Protein AF-A0A0K9NGR3-F1 (afdb_monomer_lite)

Foldseek 3Di:
DDPDQDLADPPDCVPPHSVVSVVVVVVVLQQDAAAPVNLVVLLVLCLPDLQHLLLSLLLLCLLQPQQPDLSQQLQPDFLVQADLQFQWGQTPVRDIGGDHNVSSVSLNVLQVDQWGGDVHIFGFCDGPDNGRSHTDGPPDDDDPVVVSVVSVVSQVVSCVSVVNPSGDSVSSNLNSLLNQLVVVCVVVVHDPVPQPCDPDPVNVVSLVVSVCSVVVRVDPDHVVSSVSNVVSVVVVD

Sequence (237 aa):
MIKGYAAFNWISLKVVPNKELKEIFLAAKEEFYISKERYRQYVDRLMDSGYGVYIASAFASIYEGISGKGFYNMVYLRRNEIDEKGGMLHLPDGTDRIISQELADMLIATSEVGTVRREKTVRYVSSLYPDSVWKIRKNETVTYSKLQRKFVYLIEEMKKILGEKRISKTSIERSGYFNRIYYEVLADGMDIRKLDMGTDKEGVKENLSYGSYFESSGWNMDMRKFIRSYQSYLDQI

Structure (mmCIF, N/CA/C/O backbone):
data_AF-A0A0K9NGR3-F1
#
_entry.id   AF-A0A0K9NGR3-F1
#
loop_
_atom_site.group_PDB
_atom_site.id
_atom_site.type_symbol
_atom_site.label_atom_id
_atom_site.label_alt_id
_atom_site.label_comp_id
_atom_site.label_asym_id
_atom_site.label_entity_id
_atom_site.label_seq_id
_atom_site.pdbx_PDB_ins_code
_atom_site.Cartn_x
_atom_site.Cartn_y
_atom_site.Cartn_z
_atom_site.occupancy
_atom_site.B_iso_or_equiv
_atom_site.auth_seq_id
_atom_site.auth_comp_id
_atom_site.auth_asym_id
_atom_site.auth_atom_id
_atom_site.pdbx_PDB_model_num
ATOM 1 N N . MET A 1 1 ? 7.207 27.949 12.497 1.00 30.48 1 MET A N 1
ATOM 2 C CA . MET A 1 1 ? 6.716 26.941 11.529 1.00 30.48 1 MET A CA 1
ATOM 3 C C . MET A 1 1 ? 5.193 26.953 11.592 1.00 30.48 1 MET A C 1
ATOM 5 O O . MET A 1 1 ? 4.646 26.512 12.594 1.00 30.48 1 MET A O 1
ATOM 9 N N . ILE A 1 2 ? 4.515 27.562 10.616 1.00 24.73 2 ILE A N 1
ATOM 10 C CA . ILE A 1 2 ? 3.048 27.690 10.631 1.00 24.73 2 ILE A CA 1
ATOM 11 C C . ILE A 1 2 ? 2.449 26.304 10.353 1.00 24.73 2 ILE A C 1
ATOM 13 O O . ILE A 1 2 ? 2.572 25.777 9.251 1.00 24.73 2 ILE A O 1
ATOM 17 N N . LYS A 1 3 ? 1.866 25.688 11.388 1.00 33.91 3 LYS A N 1
ATOM 18 C CA . LYS A 1 3 ? 1.105 24.436 11.314 1.00 33.91 3 LYS A CA 1
ATOM 19 C C . LYS A 1 3 ? -0.371 24.785 11.133 1.00 33.91 3 LYS A C 1
ATOM 21 O O . LYS A 1 3 ? -1.024 25.168 12.096 1.00 33.91 3 LYS A O 1
ATOM 26 N N . GLY A 1 4 ? -0.883 24.643 9.916 1.00 39.00 4 GLY A N 1
ATOM 27 C CA . GLY A 1 4 ? -2.313 24.745 9.624 1.00 39.00 4 GLY A CA 1
ATOM 28 C C . GLY A 1 4 ? -2.574 25.373 8.262 1.00 39.00 4 GLY A C 1
ATOM 29 O O . GLY A 1 4 ? -2.081 26.460 7.976 1.00 39.00 4 GLY A O 1
ATOM 30 N N . TYR A 1 5 ? -3.355 24.695 7.422 1.00 46.50 5 TYR A N 1
ATOM 31 C CA . TYR A 1 5 ? -3.952 25.325 6.248 1.00 46.50 5 TYR A CA 1
ATOM 32 C C . TYR A 1 5 ? -4.995 26.327 6.753 1.00 46.50 5 TYR A C 1
ATOM 34 O O . TYR A 1 5 ? -5.949 25.938 7.424 1.00 46.50 5 TYR A O 1
ATOM 42 N N . ALA A 1 6 ? -4.795 27.619 6.500 1.00 51.41 6 ALA A N 1
ATOM 43 C CA . ALA A 1 6 ? -5.808 28.622 6.798 1.00 51.41 6 ALA A CA 1
ATOM 44 C C . ALA A 1 6 ? -6.982 28.442 5.824 1.00 51.41 6 ALA A C 1
ATOM 46 O O . ALA A 1 6 ? -6.771 28.333 4.619 1.00 51.41 6 ALA A O 1
ATOM 47 N N . ALA A 1 7 ? -8.218 28.456 6.331 1.00 50.47 7 ALA A N 1
ATOM 48 C CA . ALA A 1 7 ? -9.436 28.353 5.514 1.00 50.47 7 ALA A CA 1
ATOM 49 C C . ALA A 1 7 ? -9.646 29.546 4.552 1.00 50.47 7 ALA A C 1
ATOM 51 O O . ALA A 1 7 ? -10.614 29.573 3.797 1.00 50.47 7 ALA A O 1
ATOM 52 N N . PHE A 1 8 ? -8.756 30.540 4.603 1.00 52.88 8 PHE A N 1
ATOM 53 C CA . PHE A 1 8 ? -8.803 31.772 3.830 1.00 52.88 8 PHE A CA 1
ATOM 54 C C . PHE A 1 8 ? -7.385 32.188 3.430 1.00 52.88 8 PHE A C 1
ATOM 56 O O . PHE A 1 8 ? -6.456 32.129 4.240 1.00 52.88 8 PHE A O 1
ATOM 63 N N . ASN A 1 9 ? -7.224 32.634 2.184 1.00 50.88 9 ASN A N 1
ATOM 64 C CA . ASN A 1 9 ? -5.993 33.239 1.699 1.00 50.88 9 ASN A CA 1
ATOM 65 C C . ASN A 1 9 ? -5.964 34.719 2.082 1.00 50.88 9 ASN A C 1
ATOM 67 O O . ASN A 1 9 ? -6.604 35.549 1.438 1.00 50.88 9 ASN A O 1
ATOM 71 N N . TRP A 1 10 ? -5.208 35.049 3.124 1.00 54.41 10 TRP A N 1
ATOM 72 C CA . TRP A 1 10 ? -5.014 36.434 3.566 1.00 54.41 10 TRP A CA 1
ATOM 73 C C . TRP A 1 10 ? -3.879 37.153 2.817 1.00 54.41 10 TRP A C 1
ATOM 75 O O . TRP A 1 10 ? -3.691 38.348 3.012 1.00 54.41 10 TRP A O 1
ATOM 85 N N . ILE A 1 11 ? -3.112 36.439 1.981 1.00 50.44 11 ILE A N 1
ATOM 86 C CA . ILE A 1 11 ? -1.864 36.937 1.377 1.00 50.44 11 ILE A CA 1
ATOM 87 C C . ILE A 1 11 ? -2.084 37.392 -0.073 1.00 50.44 11 ILE A C 1
ATOM 89 O O . ILE A 1 11 ? -1.545 38.422 -0.468 1.00 50.44 11 ILE A O 1
ATOM 93 N N . SER A 1 12 ? -2.879 36.673 -0.880 1.00 46.03 12 SER A N 1
ATOM 94 C CA . SER A 1 12 ? -3.280 37.134 -2.222 1.00 46.03 12 SER A CA 1
ATOM 95 C C . SER A 1 12 ? -4.402 36.287 -2.837 1.00 46.03 12 SER A C 1
ATOM 97 O O . SER A 1 12 ? -4.178 35.153 -3.264 1.00 46.03 12 SER A O 1
ATOM 99 N N . LEU A 1 13 ? -5.596 36.874 -2.983 1.00 45.78 13 LEU A N 1
ATOM 100 C CA . LEU A 1 13 ? -6.770 36.278 -3.648 1.00 45.78 13 LEU A CA 1
ATOM 101 C C . LEU A 1 13 ? -6.532 35.855 -5.112 1.00 45.78 13 LEU A C 1
ATOM 103 O O . LEU A 1 13 ? -7.331 35.102 -5.661 1.00 45.78 13 LEU A O 1
ATOM 107 N N . LYS A 1 14 ? -5.456 36.338 -5.752 1.00 51.50 14 LYS A N 1
ATOM 108 C CA . LYS A 1 14 ? -5.117 36.032 -7.152 1.00 51.50 14 LYS A CA 1
ATOM 109 C C . LYS A 1 14 ? -4.395 34.691 -7.339 1.00 51.50 14 LYS A C 1
ATOM 111 O O . LYS A 1 14 ? -4.265 34.252 -8.474 1.00 51.50 14 LYS A O 1
ATOM 116 N N . VAL A 1 15 ? -3.897 34.068 -6.264 1.00 56.56 15 VAL A N 1
ATOM 117 C CA . VAL A 1 15 ? -3.100 32.826 -6.344 1.00 56.56 15 VAL A CA 1
ATOM 118 C C . VAL A 1 15 ? -3.983 31.583 -6.235 1.00 56.56 15 VAL A C 1
ATOM 120 O O . VAL A 1 15 ? -3.837 30.665 -7.031 1.00 56.56 15 VAL A O 1
ATOM 123 N N . VAL A 1 16 ? -4.918 31.570 -5.280 1.00 57.47 16 VAL A N 1
ATOM 124 C CA . VAL A 1 16 ? -5.993 30.569 -5.173 1.00 57.47 16 VAL A CA 1
ATOM 125 C C . VAL A 1 16 ? -7.232 31.275 -4.608 1.00 57.47 16 VAL A C 1
ATOM 127 O O . VAL A 1 16 ? -7.116 31.898 -3.543 1.00 57.47 16 VAL A O 1
ATOM 130 N N . PRO A 1 17 ? -8.401 31.210 -5.274 1.00 70.44 17 PRO A N 1
ATOM 131 C CA . PRO A 1 17 ? -9.635 31.804 -4.772 1.00 70.44 17 PRO A CA 1
ATOM 132 C C . PRO A 1 17 ? -10.039 31.240 -3.404 1.00 70.44 17 PRO A C 1
ATOM 134 O O . PRO A 1 17 ? -9.970 30.036 -3.163 1.00 70.44 17 PRO A O 1
ATOM 137 N N . ASN A 1 18 ? -10.560 32.093 -2.516 1.00 60.97 18 ASN A N 1
ATOM 138 C CA . ASN A 1 18 ? -11.018 31.670 -1.183 1.00 60.97 18 ASN A CA 1
ATOM 139 C C . ASN A 1 18 ? -12.107 30.589 -1.223 1.00 60.97 18 ASN A C 1
ATOM 141 O O . ASN A 1 18 ? -12.192 29.785 -0.302 1.00 60.97 18 ASN A O 1
ATOM 145 N N . LYS A 1 19 ? -12.927 30.554 -2.282 1.00 66.56 19 LYS A N 1
ATOM 146 C CA . LYS A 1 19 ? -13.922 29.495 -2.482 1.00 66.56 19 LYS A CA 1
ATOM 147 C C . LYS A 1 19 ? -13.248 28.130 -2.649 1.00 66.56 19 LYS A C 1
ATOM 149 O O . LYS A 1 19 ? -13.586 27.201 -1.929 1.00 66.56 19 LYS A O 1
ATOM 154 N N . GLU A 1 20 ? -12.249 28.054 -3.523 1.00 65.00 20 GLU A N 1
ATOM 155 C CA . GLU A 1 20 ? -11.484 26.834 -3.788 1.00 65.00 20 GLU A CA 1
ATOM 156 C C . GLU A 1 20 ? -10.679 26.403 -2.552 1.00 65.00 20 GLU A C 1
ATOM 158 O O . GLU A 1 20 ? -10.686 25.237 -2.182 1.00 65.00 20 GLU A O 1
ATOM 163 N N . LEU A 1 21 ? -10.075 27.345 -1.819 1.00 60.81 21 LEU A N 1
ATOM 164 C CA . LEU A 1 21 ? -9.402 27.049 -0.548 1.00 60.81 21 LEU A CA 1
ATOM 165 C C . LEU A 1 21 ? -10.347 26.565 0.549 1.00 60.81 21 LEU A C 1
ATOM 167 O O . LEU A 1 21 ? -9.973 25.685 1.319 1.00 60.81 21 LEU A O 1
ATOM 171 N N . LYS A 1 22 ? -11.557 27.121 0.634 1.00 64.12 22 LYS A N 1
ATOM 172 C CA . LYS A 1 22 ? -12.572 26.674 1.590 1.00 64.12 22 LYS A CA 1
ATOM 173 C C . LYS A 1 22 ? -13.078 25.279 1.235 1.00 64.12 22 LYS A C 1
ATOM 175 O O . LYS A 1 22 ? -13.229 24.465 2.138 1.00 64.12 22 LYS A O 1
ATOM 180 N N . GLU A 1 23 ? -13.285 24.986 -0.047 1.00 62.88 23 GLU A N 1
ATOM 181 C CA . GLU A 1 23 ? -13.610 23.638 -0.530 1.00 62.88 23 GLU A CA 1
ATOM 182 C C . GLU A 1 23 ? -12.475 22.654 -0.225 1.00 62.88 23 GLU A C 1
ATOM 184 O O . GLU A 1 23 ? -12.736 21.610 0.358 1.00 62.88 23 GLU A O 1
ATOM 189 N N . ILE A 1 24 ? -11.214 23.011 -0.493 1.00 57.88 24 ILE A N 1
ATOM 190 C CA . ILE A 1 24 ? -10.038 22.203 -0.125 1.00 57.88 24 ILE A CA 1
ATOM 191 C C . ILE A 1 24 ? -9.958 22.005 1.393 1.00 57.88 24 ILE A C 1
ATOM 193 O O . ILE A 1 24 ? -9.664 20.909 1.852 1.00 57.88 24 ILE A O 1
ATOM 197 N N . PHE A 1 25 ? -10.222 23.045 2.186 1.00 56.75 25 PHE A N 1
ATOM 198 C CA . PHE A 1 25 ? -10.170 22.987 3.646 1.00 56.75 25 PHE A CA 1
ATOM 199 C C . PHE A 1 25 ? -11.289 22.121 4.237 1.00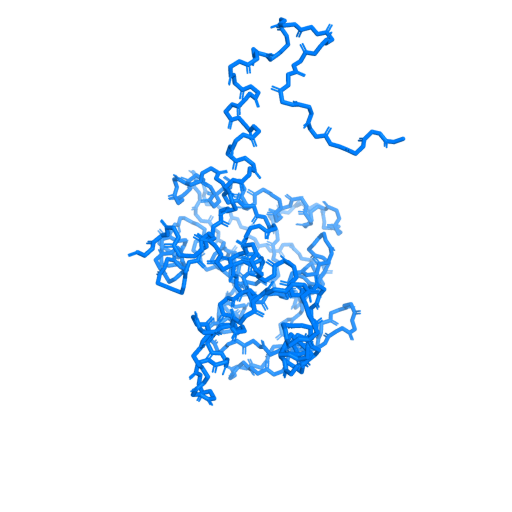 56.75 25 PHE A C 1
ATOM 201 O O . PHE A 1 25 ? -11.037 21.354 5.163 1.00 56.75 25 PHE A O 1
ATOM 208 N N . LEU A 1 26 ? -12.513 22.225 3.714 1.00 60.88 26 LEU A N 1
ATOM 209 C CA . LEU A 1 26 ? -13.646 21.391 4.122 1.00 60.88 26 LEU A CA 1
ATOM 210 C C . LEU A 1 26 ? -13.463 19.943 3.652 1.00 60.88 26 LEU A C 1
ATOM 212 O O . LEU A 1 26 ? -13.606 19.030 4.456 1.00 60.88 26 LEU A O 1
ATOM 216 N N . ALA A 1 27 ? -13.021 19.729 2.413 1.00 55.81 27 ALA A N 1
ATOM 217 C CA . ALA A 1 27 ? -12.669 18.404 1.906 1.00 55.81 27 ALA A CA 1
ATOM 218 C C . ALA A 1 27 ? -11.473 17.788 2.651 1.00 55.81 27 ALA A C 1
ATOM 220 O O . ALA A 1 27 ? -11.376 16.574 2.753 1.00 55.81 27 ALA A O 1
ATOM 221 N N . ALA A 1 28 ? -10.561 18.600 3.196 1.00 52.66 28 ALA A N 1
ATOM 222 C CA . ALA A 1 28 ? -9.486 18.130 4.069 1.00 52.66 28 ALA A CA 1
ATOM 223 C C . ALA A 1 28 ? -9.964 17.802 5.495 1.00 52.66 28 ALA A C 1
ATOM 225 O O . ALA A 1 28 ? -9.224 17.156 6.240 1.00 52.66 28 ALA A O 1
ATOM 226 N N . LYS A 1 29 ? -11.161 18.262 5.894 1.00 54.66 29 LYS A N 1
ATOM 227 C CA . LYS A 1 29 ? -11.813 17.864 7.150 1.00 54.66 29 LYS A CA 1
ATOM 228 C C . LYS A 1 29 ? -12.586 16.554 7.015 1.00 54.66 29 LYS A C 1
ATOM 230 O O . LYS A 1 29 ? -12.640 15.820 7.995 1.00 54.66 29 LYS A O 1
ATOM 235 N N . GLU A 1 30 ? -13.144 16.262 5.844 1.00 56.44 30 GLU A N 1
ATOM 236 C CA . GLU A 1 30 ? -13.720 14.951 5.535 1.00 56.44 30 GLU A CA 1
ATOM 237 C C . GLU A 1 30 ? -12.582 13.947 5.287 1.00 56.44 30 GLU A C 1
ATOM 239 O O . GLU A 1 30 ? -11.915 13.974 4.250 1.00 56.44 30 GLU A O 1
ATOM 244 N N . GLU A 1 31 ? -12.299 13.075 6.260 1.00 64.31 31 GLU A N 1
ATOM 245 C CA . GLU A 1 31 ? -11.294 12.030 6.068 1.00 64.31 31 GLU A CA 1
ATOM 246 C C . GLU A 1 31 ? -11.766 11.057 4.976 1.00 64.31 31 GLU A C 1
ATOM 248 O O . GLU A 1 31 ? -12.803 10.405 5.070 1.00 64.31 31 GLU A O 1
ATOM 253 N N . PHE A 1 32 ? -10.990 10.958 3.895 1.00 77.25 32 PHE A N 1
ATOM 254 C CA . PHE A 1 32 ? -11.262 9.988 2.845 1.00 77.25 32 PHE A CA 1
ATOM 255 C C . PHE A 1 32 ? -10.950 8.575 3.343 1.00 77.25 32 PHE A C 1
ATOM 257 O O . PHE A 1 32 ? -9.790 8.248 3.609 1.00 77.25 32 PHE A O 1
ATOM 264 N N . TYR A 1 33 ? -11.992 7.752 3.422 1.00 84.56 33 TYR A N 1
ATOM 265 C CA . TYR A 1 33 ? -11.933 6.379 3.906 1.00 84.56 33 TYR A CA 1
ATOM 266 C C . TYR A 1 33 ? -12.246 5.355 2.800 1.00 84.56 33 TYR A C 1
ATOM 268 O O . TYR A 1 33 ? -13.089 5.596 1.932 1.00 84.56 33 TYR A O 1
ATOM 276 N N . ILE A 1 34 ? -11.550 4.214 2.834 1.00 90.06 34 ILE A N 1
ATOM 277 C CA . ILE A 1 34 ? -11.699 3.071 1.925 1.00 90.06 34 ILE A CA 1
ATOM 278 C C . ILE A 1 34 ? -12.141 1.854 2.753 1.00 90.06 34 ILE A C 1
ATOM 280 O O . ILE A 1 34 ? -11.342 1.316 3.516 1.00 90.06 34 ILE A O 1
ATOM 284 N N . SER A 1 35 ? -13.392 1.408 2.609 1.00 88.00 35 SER A N 1
ATOM 285 C CA . SER A 1 35 ? -13.885 0.180 3.260 1.00 88.00 35 SER A CA 1
ATOM 286 C C . SER A 1 35 ? -13.236 -1.086 2.683 1.00 88.00 35 SER A C 1
ATOM 288 O O . SER A 1 35 ? -12.622 -1.029 1.617 1.00 88.00 35 SER A O 1
ATOM 290 N N . LYS A 1 36 ? -13.410 -2.250 3.327 1.00 90.06 36 LYS A N 1
ATOM 291 C CA . LYS A 1 36 ? -12.960 -3.545 2.774 1.00 90.06 36 LYS A CA 1
ATOM 292 C C . LYS A 1 36 ? -13.563 -3.848 1.397 1.00 90.06 36 LYS A C 1
ATOM 294 O O . LYS A 1 36 ? -12.871 -4.357 0.520 1.00 90.06 36 LYS A O 1
ATOM 299 N N . GLU A 1 37 ? -14.830 -3.515 1.184 1.00 91.00 37 GLU A N 1
ATOM 300 C CA . GLU A 1 37 ? -15.536 -3.727 -0.083 1.00 91.00 37 GLU A CA 1
ATOM 301 C C . GLU A 1 37 ? -14.964 -2.808 -1.161 1.00 91.00 37 GLU A C 1
ATOM 303 O O . GLU A 1 37 ? -14.646 -3.251 -2.264 1.00 91.00 37 GLU A O 1
ATOM 308 N N . ARG A 1 38 ? -14.764 -1.529 -0.819 1.00 93.94 38 ARG A N 1
ATOM 309 C CA . ARG A 1 38 ? -14.167 -0.546 -1.726 1.00 93.94 38 ARG A CA 1
ATOM 310 C C . ARG A 1 38 ? -12.704 -0.867 -2.026 1.00 93.94 38 ARG A C 1
ATOM 312 O O . ARG A 1 38 ? -12.263 -0.666 -3.152 1.00 93.94 38 ARG A O 1
ATOM 319 N N . TYR A 1 39 ? -11.969 -1.391 -1.048 1.00 95.75 39 TYR A N 1
ATOM 320 C CA . TYR A 1 39 ? -10.614 -1.907 -1.221 1.00 95.75 39 TYR A CA 1
ATOM 321 C C . TYR A 1 39 ? -10.588 -3.009 -2.283 1.00 95.75 39 TYR A C 1
ATOM 323 O O . TYR A 1 39 ? -9.835 -2.876 -3.243 1.00 95.75 39 TYR A O 1
ATOM 331 N N . ARG A 1 40 ? -11.462 -4.021 -2.178 1.00 96.31 40 ARG A N 1
ATOM 332 C CA . ARG A 1 40 ? -11.566 -5.102 -3.177 1.00 96.31 40 ARG A CA 1
ATOM 333 C C . ARG A 1 40 ? -11.875 -4.560 -4.571 1.00 96.31 40 ARG A C 1
ATOM 335 O O . ARG A 1 40 ? -11.122 -4.807 -5.503 1.00 96.31 40 ARG A O 1
ATOM 342 N N . GLN A 1 41 ? -12.889 -3.701 -4.686 1.00 96.81 41 GLN A N 1
ATOM 343 C CA . GLN A 1 41 ? -13.232 -3.049 -5.958 1.00 96.81 41 GLN A CA 1
ATOM 344 C C . GLN A 1 41 ? -12.058 -2.258 -6.554 1.00 96.81 41 GLN A C 1
ATOM 346 O O . GLN A 1 41 ? -11.903 -2.174 -7.773 1.00 96.81 41 GLN A O 1
ATOM 351 N N . TYR A 1 42 ? -11.247 -1.620 -5.710 1.00 97.88 42 TYR A N 1
ATOM 352 C CA . TYR A 1 42 ? -10.081 -0.865 -6.155 1.00 97.88 42 TYR A CA 1
ATOM 353 C C . TYR A 1 42 ? -8.947 -1.780 -6.600 1.00 97.88 42 TYR A C 1
ATOM 355 O O . TYR A 1 42 ? -8.339 -1.492 -7.629 1.00 97.88 42 TYR A O 1
ATOM 363 N N . VAL A 1 43 ? -8.685 -2.868 -5.876 1.00 98.06 43 VAL A N 1
ATOM 364 C CA . VAL A 1 43 ? -7.717 -3.893 -6.283 1.00 98.06 43 VA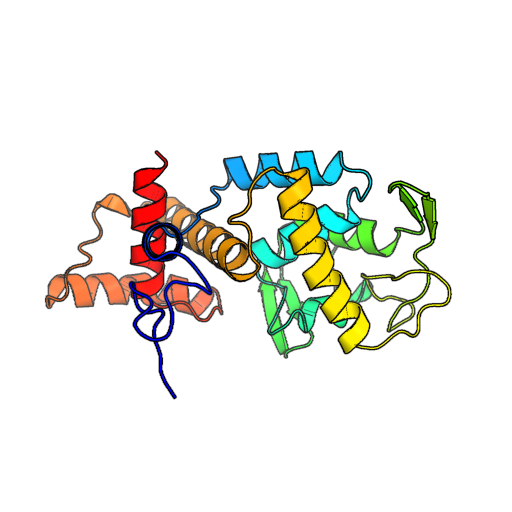L A CA 1
ATOM 365 C C . VAL A 1 43 ? -8.106 -4.464 -7.645 1.00 98.06 43 VAL A C 1
ATOM 367 O O . VAL A 1 43 ? -7.282 -4.404 -8.554 1.0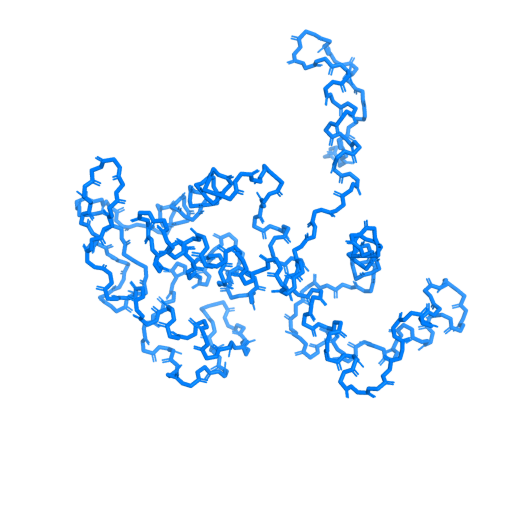0 98.06 43 VAL A O 1
ATOM 370 N N . ASP A 1 44 ? -9.361 -4.872 -7.839 1.00 97.69 44 ASP A N 1
ATOM 371 C CA . ASP A 1 44 ? -9.852 -5.426 -9.110 1.00 97.69 44 ASP A CA 1
ATOM 372 C C . ASP A 1 44 ? -9.651 -4.441 -10.274 1.00 97.69 44 ASP A C 1
ATOM 374 O O . ASP A 1 44 ? -9.025 -4.756 -11.286 1.00 97.69 44 ASP A O 1
ATOM 378 N N . ARG A 1 45 ? -10.069 -3.179 -10.106 1.00 97.62 45 ARG A N 1
ATOM 379 C CA . ARG A 1 45 ? -9.888 -2.143 -11.141 1.00 97.62 45 ARG A CA 1
ATOM 380 C C . ARG A 1 45 ? -8.421 -1.836 -11.443 1.00 97.62 45 ARG A C 1
ATOM 382 O O . ARG A 1 45 ? -8.085 -1.451 -12.564 1.00 97.62 45 ARG A O 1
ATOM 389 N N . LEU A 1 46 ? -7.547 -1.931 -10.444 1.00 97.69 46 LEU A N 1
ATOM 390 C CA . LEU A 1 46 ? -6.108 -1.747 -10.616 1.00 97.69 46 LEU A CA 1
ATOM 391 C C . LEU A 1 46 ? -5.473 -2.953 -11.324 1.00 97.69 46 LEU A C 1
ATOM 393 O O . LEU A 1 46 ? -4.605 -2.748 -12.178 1.00 97.69 46 LEU A O 1
ATOM 397 N N . MET A 1 47 ? -5.937 -4.168 -11.027 1.00 96.69 47 MET A N 1
ATOM 398 C CA . MET A 1 47 ? -5.553 -5.410 -11.705 1.00 96.69 47 MET A CA 1
ATOM 399 C C . MET A 1 47 ? -5.966 -5.414 -13.181 1.00 96.69 47 MET A C 1
ATOM 401 O O . MET A 1 47 ? -5.168 -5.804 -14.031 1.00 96.69 47 MET A O 1
ATOM 405 N N . ASP A 1 48 ? -7.148 -4.891 -13.502 1.00 95.88 48 ASP A N 1
ATOM 406 C CA . ASP A 1 48 ? -7.635 -4.762 -14.883 1.00 95.88 48 ASP A CA 1
ATOM 407 C C . ASP A 1 48 ? -6.958 -3.624 -15.663 1.00 95.88 48 ASP A C 1
ATOM 409 O O . ASP A 1 48 ? -7.104 -3.491 -16.883 1.00 95.88 48 ASP A O 1
ATOM 413 N N . SER A 1 49 ? -6.205 -2.764 -14.974 1.00 94.38 49 SER A N 1
ATOM 414 C CA . SER A 1 49 ? -5.494 -1.665 -15.614 1.00 94.38 49 SER A CA 1
ATOM 415 C C . SER A 1 49 ? -4.289 -2.157 -16.415 1.00 94.38 49 SER A C 1
ATOM 417 O O . SER A 1 49 ? -3.729 -3.225 -16.185 1.00 94.38 49 SER A O 1
ATOM 419 N N . GLY A 1 50 ? -3.774 -1.301 -17.296 1.00 90.25 50 GLY A N 1
ATOM 420 C CA . GLY A 1 50 ? -2.550 -1.597 -18.043 1.00 90.25 50 GLY A CA 1
ATOM 421 C C . GLY A 1 50 ? -1.302 -1.877 -17.178 1.00 90.25 50 GLY A C 1
ATOM 422 O O . GLY A 1 50 ? -0.333 -2.482 -17.646 1.00 90.25 50 GLY A O 1
ATOM 423 N N . TYR A 1 51 ? -1.318 -1.465 -15.905 1.00 92.94 51 TYR A N 1
ATOM 424 C CA . TYR A 1 51 ? -0.274 -1.792 -14.933 1.00 92.94 51 TYR A CA 1
ATOM 425 C C . TYR A 1 51 ? -0.411 -3.184 -14.316 1.00 92.94 51 TYR A C 1
ATOM 427 O O . TYR A 1 51 ? 0.603 -3.744 -13.894 1.00 92.94 51 TYR A O 1
ATOM 435 N N . GLY A 1 52 ? -1.631 -3.714 -14.259 1.00 95.19 52 GLY A N 1
ATOM 436 C CA . GLY A 1 52 ? -1.957 -4.981 -13.627 1.00 95.19 52 GLY A CA 1
ATOM 437 C C . GLY A 1 52 ? -1.464 -5.092 -12.189 1.00 95.19 52 GLY A C 1
ATOM 438 O O . GLY A 1 52 ? -1.447 -4.121 -11.425 1.00 95.19 52 GLY A O 1
ATOM 439 N N . VAL A 1 53 ? -0.974 -6.285 -11.853 1.00 96.81 53 VAL A N 1
ATOM 440 C CA . VAL A 1 53 ? -0.494 -6.626 -10.509 1.00 96.81 53 VAL A CA 1
ATOM 441 C C . VAL A 1 53 ? 0.555 -5.660 -9.964 1.00 96.81 53 VAL A C 1
ATOM 443 O O . VAL A 1 53 ? 0.576 -5.416 -8.767 1.00 96.81 53 VAL A O 1
ATOM 446 N N . TYR A 1 54 ? 1.348 -5.009 -10.822 1.00 96.56 54 TYR A N 1
ATOM 447 C CA . TYR A 1 54 ? 2.380 -4.066 -10.389 1.00 96.56 54 TYR A CA 1
ATOM 448 C C . TYR A 1 54 ? 1.816 -2.833 -9.659 1.00 96.56 54 TYR A C 1
ATOM 450 O O . TYR A 1 54 ? 2.453 -2.312 -8.747 1.00 96.56 54 TYR A O 1
ATOM 458 N N . ILE A 1 55 ? 0.657 -2.300 -10.067 1.00 97.19 55 ILE A N 1
ATOM 459 C CA . ILE A 1 55 ? 0.052 -1.155 -9.359 1.00 97.19 55 ILE A CA 1
ATOM 460 C C . ILE A 1 55 ? -0.875 -1.622 -8.236 1.00 97.19 55 ILE A C 1
ATOM 462 O O . ILE A 1 55 ? -0.927 -0.968 -7.195 1.00 97.19 55 ILE A O 1
ATOM 466 N N . ALA A 1 56 ? -1.561 -2.753 -8.423 1.00 98.06 56 ALA A N 1
ATOM 467 C CA . ALA A 1 56 ? -2.448 -3.326 -7.418 1.00 98.06 56 ALA A CA 1
ATOM 468 C C . ALA A 1 56 ? -1.668 -3.745 -6.163 1.00 98.06 56 ALA A C 1
ATOM 470 O O . ALA A 1 56 ? -2.022 -3.333 -5.060 1.00 98.06 56 ALA A O 1
ATOM 471 N N . SER A 1 57 ? -0.532 -4.430 -6.329 1.00 97.94 57 SER A N 1
ATOM 472 C CA . SER A 1 57 ? 0.347 -4.807 -5.219 1.00 97.94 57 SER A CA 1
ATOM 473 C C . SER A 1 57 ? 0.894 -3.586 -4.484 1.00 97.94 57 SER A C 1
ATOM 475 O O . SER A 1 57 ? 1.017 -3.608 -3.262 1.00 97.94 57 SER A O 1
ATOM 477 N N . ALA A 1 58 ? 1.165 -2.478 -5.187 1.00 98.06 58 ALA A N 1
ATOM 478 C CA . ALA A 1 58 ? 1.627 -1.245 -4.556 1.00 98.06 58 ALA A CA 1
ATOM 479 C C . ALA A 1 58 ? 0.525 -0.602 -3.707 1.00 98.06 58 ALA A C 1
ATOM 481 O O . ALA A 1 58 ? 0.799 -0.116 -2.614 1.00 98.06 58 ALA A O 1
ATOM 482 N N . PHE A 1 59 ? -0.717 -0.619 -4.190 1.00 98.31 59 PHE A N 1
ATOM 483 C CA . PHE A 1 59 ? -1.879 -0.154 -3.438 1.00 98.31 59 PHE A CA 1
ATOM 484 C C . PHE A 1 59 ? -2.126 -1.023 -2.196 1.00 98.31 59 PHE A C 1
ATOM 486 O O . PHE A 1 59 ? -2.217 -0.490 -1.090 1.00 98.31 59 PHE A O 1
ATOM 493 N N . ALA A 1 60 ? -2.139 -2.347 -2.360 1.00 98.06 60 ALA A N 1
ATOM 494 C CA . ALA A 1 60 ? -2.331 -3.306 -1.276 1.00 98.06 60 ALA A CA 1
ATOM 495 C C . ALA A 1 60 ? -1.208 -3.240 -0.226 1.00 98.06 60 ALA A C 1
ATOM 497 O O . ALA A 1 60 ? -1.486 -3.211 0.967 1.00 98.06 60 ALA A O 1
ATOM 498 N N . SER A 1 61 ? 0.049 -3.066 -0.646 1.00 97.62 61 SER A N 1
ATOM 499 C CA . SER A 1 61 ? 1.194 -2.867 0.262 1.00 97.62 61 SER A CA 1
ATOM 500 C C . SER A 1 61 ? 1.025 -1.647 1.171 1.00 97.62 61 SER A C 1
ATOM 502 O O . SER A 1 61 ? 1.436 -1.648 2.331 1.00 97.62 61 SER A O 1
ATOM 504 N N . ILE A 1 62 ? 0.445 -0.569 0.635 1.00 96.88 62 ILE A N 1
ATOM 505 C CA . ILE A 1 62 ? 0.153 0.643 1.403 1.00 96.88 62 ILE A CA 1
ATOM 506 C C . ILE A 1 62 ? -1.029 0.382 2.342 1.00 96.88 62 ILE A C 1
ATOM 508 O O . ILE A 1 62 ? -0.968 0.760 3.506 1.00 96.88 62 ILE A O 1
ATOM 512 N N . TYR A 1 63 ? -2.076 -0.284 1.859 1.00 95.56 63 TYR A N 1
ATOM 513 C CA . TYR A 1 63 ? -3.273 -0.582 2.642 1.00 95.56 63 TYR A CA 1
ATOM 514 C C . TYR A 1 63 ? -2.978 -1.507 3.832 1.00 95.56 63 TYR A C 1
ATOM 516 O O . TYR A 1 63 ? -3.385 -1.216 4.952 1.00 95.56 63 TYR A O 1
ATOM 524 N N . GLU A 1 64 ? -2.191 -2.562 3.627 1.00 94.31 64 GLU A N 1
ATOM 525 C CA . GLU A 1 64 ? -1.778 -3.488 4.690 1.00 94.31 64 GLU A CA 1
ATOM 526 C C . GLU A 1 64 ? -0.590 -2.981 5.523 1.00 94.31 64 GLU A C 1
ATOM 528 O O . GLU A 1 64 ? -0.227 -3.593 6.526 1.00 94.31 64 GLU A O 1
ATOM 533 N N . GLY A 1 65 ? -0.001 -1.835 5.159 1.00 92.25 65 GLY A N 1
ATOM 534 C CA . GLY A 1 65 ? 0.948 -1.128 6.024 1.00 92.25 65 GLY A CA 1
ATOM 535 C C . GLY A 1 65 ? 2.401 -1.479 5.927 1.00 92.25 65 GLY A C 1
ATOM 536 O O . GLY A 1 65 ? 3.180 -1.093 6.800 1.00 92.25 65 GLY A O 1
ATOM 537 N N . ILE A 1 66 ? 2.787 -2.178 4.876 1.00 94.69 66 ILE A N 1
ATOM 538 C CA . ILE A 1 66 ? 4.177 -2.563 4.668 1.00 94.69 66 ILE A CA 1
ATOM 539 C C . ILE A 1 66 ? 4.958 -1.505 3.887 1.00 94.69 66 ILE A C 1
ATOM 541 O O . ILE A 1 66 ? 6.092 -1.740 3.494 1.00 94.69 66 ILE A O 1
ATOM 545 N N . SER A 1 67 ? 4.377 -0.326 3.631 1.00 94.56 67 SER A N 1
ATOM 546 C CA . SER A 1 67 ? 5.025 0.682 2.786 1.00 94.56 67 SER A CA 1
ATOM 547 C C . SER A 1 67 ? 6.232 1.362 3.445 1.00 94.56 67 SER A C 1
ATOM 549 O O . SER A 1 67 ? 7.217 1.677 2.776 1.00 94.56 67 SER A O 1
ATOM 551 N N . GLY A 1 68 ? 6.189 1.572 4.762 1.00 90.31 68 GLY A N 1
ATOM 552 C CA . GLY A 1 68 ? 7.224 2.286 5.508 1.00 90.31 68 GLY A CA 1
ATOM 553 C C . GLY A 1 68 ? 7.273 3.797 5.228 1.00 90.31 68 GLY A C 1
ATOM 554 O O . GLY A 1 68 ? 6.541 4.369 4.401 1.00 90.31 68 GLY A O 1
ATOM 555 N N . LYS A 1 69 ? 8.156 4.502 5.946 1.00 89.81 69 LYS A N 1
ATOM 556 C CA . LYS A 1 69 ? 8.331 5.955 5.786 1.00 89.81 69 LYS A CA 1
ATOM 557 C C . LYS A 1 69 ? 8.864 6.264 4.388 1.00 89.81 69 LYS A C 1
ATOM 559 O O . LYS A 1 69 ? 9.943 5.826 4.017 1.00 89.81 69 LYS A O 1
ATOM 564 N N . GLY A 1 70 ? 8.112 7.043 3.610 1.00 89.62 70 GLY A N 1
ATOM 565 C CA . GLY A 1 70 ? 8.525 7.418 2.255 1.00 89.62 70 GLY A CA 1
ATOM 566 C C . GLY A 1 70 ? 8.706 6.232 1.303 1.00 89.62 70 GLY A C 1
ATOM 567 O O . GLY A 1 70 ? 9.492 6.361 0.374 1.00 89.62 70 GLY A O 1
ATOM 568 N N . PHE A 1 71 ? 7.981 5.127 1.516 1.00 96.62 71 PHE A N 1
ATOM 569 C CA . PHE A 1 71 ? 8.093 3.869 0.760 1.00 96.62 71 PHE A CA 1
ATOM 570 C C . PHE A 1 71 ? 9.360 3.053 1.038 1.00 96.62 71 PHE A C 1
ATOM 572 O O . PHE A 1 71 ? 9.689 2.177 0.244 1.00 96.62 71 PHE A O 1
ATOM 579 N N . TYR A 1 72 ? 10.076 3.330 2.134 1.00 96.00 72 TYR A N 1
ATOM 580 C CA . TYR A 1 72 ? 11.344 2.668 2.439 1.00 96.00 72 TYR A CA 1
ATOM 581 C C . TYR A 1 72 ? 11.259 1.139 2.369 1.00 96.00 72 TYR A C 1
ATOM 583 O O . TYR A 1 72 ? 11.998 0.526 1.605 1.00 96.00 72 TYR A O 1
ATOM 591 N N . ASN A 1 73 ? 10.297 0.540 3.066 1.00 96.31 73 ASN A N 1
ATOM 592 C CA . ASN A 1 73 ? 10.152 -0.912 3.110 1.00 96.31 73 ASN A CA 1
ATOM 593 C C . ASN A 1 73 ? 9.859 -1.492 1.729 1.00 96.31 73 ASN A C 1
ATOM 595 O O . ASN A 1 73 ? 10.526 -2.428 1.313 1.00 96.31 73 ASN A O 1
ATOM 599 N N . MET A 1 74 ? 8.956 -0.875 0.963 1.00 96.75 74 MET A N 1
ATOM 600 C CA . MET A 1 74 ? 8.689 -1.313 -0.408 1.00 96.75 74 MET A CA 1
ATOM 601 C C . MET A 1 74 ? 9.932 -1.223 -1.292 1.00 96.75 74 MET A C 1
ATOM 603 O O . MET A 1 74 ? 10.214 -2.163 -2.016 1.00 96.75 74 MET A O 1
ATOM 607 N N . VAL A 1 75 ? 10.703 -0.132 -1.239 1.00 96.75 75 VAL A N 1
ATOM 608 C CA . VAL A 1 75 ? 11.900 0.037 -2.085 1.00 96.75 75 VAL A CA 1
ATOM 609 C C . VAL A 1 75 ? 12.928 -1.079 -1.866 1.00 96.75 75 VAL A C 1
ATOM 611 O O . VAL A 1 75 ? 13.550 -1.521 -2.833 1.00 96.75 75 VAL A O 1
ATOM 614 N N . TYR A 1 76 ? 13.105 -1.512 -0.618 1.00 96.94 76 TYR A N 1
ATOM 615 C CA . TYR A 1 76 ? 14.102 -2.513 -0.236 1.00 96.94 76 TYR A CA 1
ATOM 616 C C . TYR A 1 76 ? 13.556 -3.946 -0.168 1.00 96.94 76 TYR A C 1
ATOM 618 O O . TYR A 1 76 ? 14.358 -4.859 -0.013 1.00 96.94 76 TYR A O 1
ATOM 626 N N . LEU A 1 77 ? 12.245 -4.151 -0.337 1.00 97.06 77 LEU A N 1
ATOM 627 C CA . LEU A 1 77 ? 11.604 -5.462 -0.228 1.00 97.06 77 LEU A CA 1
ATOM 628 C C . LEU A 1 77 ? 12.135 -6.458 -1.268 1.00 97.06 77 LEU A C 1
ATOM 630 O O . LEU A 1 77 ? 12.157 -6.179 -2.480 1.00 97.06 77 LEU A O 1
ATOM 634 N N . ARG A 1 78 ? 12.513 -7.645 -0.794 1.00 96.12 78 ARG A N 1
ATOM 635 C CA . ARG A 1 78 ? 13.073 -8.726 -1.607 1.00 96.12 78 ARG A CA 1
ATOM 636 C C . ARG A 1 78 ? 12.116 -9.910 -1.666 1.00 96.12 78 ARG A C 1
ATOM 638 O O . ARG A 1 78 ? 11.354 -10.183 -0.746 1.00 96.12 78 ARG A O 1
ATOM 645 N N . ARG A 1 79 ? 12.138 -10.630 -2.787 1.00 95.12 79 ARG A N 1
ATOM 646 C CA . ARG A 1 79 ? 11.229 -11.756 -3.044 1.00 95.12 79 ARG A CA 1
ATOM 647 C C . ARG A 1 79 ? 11.411 -12.897 -2.042 1.00 95.12 79 ARG A C 1
ATOM 649 O O . ARG A 1 79 ? 10.431 -13.540 -1.680 1.00 95.12 79 ARG A O 1
ATOM 656 N N . ASN A 1 80 ? 12.645 -13.158 -1.621 1.00 93.75 80 ASN A N 1
ATOM 657 C CA . ASN A 1 80 ? 12.980 -14.225 -0.677 1.00 93.75 80 ASN A CA 1
ATOM 658 C C . ASN A 1 80 ? 12.511 -13.948 0.762 1.00 93.75 80 ASN A C 1
ATOM 660 O O . ASN A 1 80 ? 12.525 -14.863 1.575 1.00 93.75 80 ASN A O 1
ATOM 664 N N . GLU A 1 81 ? 12.102 -12.717 1.070 1.00 92.69 81 GLU A N 1
ATOM 665 C CA . GLU A 1 81 ? 11.553 -12.333 2.375 1.00 92.69 81 GLU A CA 1
ATOM 666 C C . GLU A 1 81 ? 10.050 -12.649 2.480 1.00 92.69 81 GLU A C 1
ATOM 668 O O . GLU A 1 81 ? 9.479 -12.550 3.560 1.00 92.69 81 GLU A O 1
ATOM 673 N N . ILE A 1 82 ? 9.400 -13.030 1.372 1.00 95.00 82 ILE A N 1
ATOM 674 C CA . ILE A 1 82 ? 7.947 -13.218 1.287 1.00 95.00 82 ILE A CA 1
ATOM 675 C C . ILE A 1 82 ? 7.596 -14.709 1.301 1.00 95.00 82 ILE A C 1
ATOM 677 O O . ILE A 1 82 ? 7.952 -15.444 0.372 1.00 95.00 82 ILE A O 1
ATOM 681 N N . ASP A 1 83 ? 6.843 -15.122 2.320 1.00 92.94 83 ASP A N 1
ATOM 682 C CA . ASP A 1 83 ? 6.208 -16.441 2.407 1.00 92.94 83 ASP A CA 1
ATOM 683 C C . ASP A 1 83 ? 4.989 -16.519 1.470 1.00 92.94 83 ASP A C 1
ATOM 685 O O . ASP A 1 83 ? 4.189 -15.587 1.388 1.00 92.94 83 ASP A O 1
ATOM 689 N N . GLU A 1 84 ? 4.836 -17.641 0.765 1.00 89.75 84 GLU A N 1
ATOM 690 C CA . GLU A 1 84 ? 3.742 -17.892 -0.185 1.00 89.75 84 GLU A CA 1
ATOM 691 C C . GLU A 1 84 ? 2.363 -17.946 0.480 1.00 89.75 84 GLU A C 1
ATOM 693 O O . GLU A 1 84 ? 1.350 -17.690 -0.161 1.00 89.75 84 GLU A O 1
ATOM 698 N N . LYS A 1 85 ? 2.297 -18.264 1.774 1.00 90.56 85 LYS A N 1
ATOM 699 C CA . LYS A 1 85 ? 1.036 -18.287 2.527 1.00 90.56 85 LYS A CA 1
ATOM 700 C C . LYS A 1 85 ? 0.705 -16.936 3.160 1.00 90.56 85 LYS A C 1
ATOM 702 O O . LYS A 1 85 ? -0.284 -16.830 3.887 1.00 90.56 85 LYS A O 1
ATOM 707 N N . GLY A 1 86 ? 1.518 -15.911 2.906 1.00 91.00 86 GLY A N 1
ATOM 708 C CA . GLY A 1 86 ? 1.502 -14.675 3.678 1.00 91.00 86 GLY A CA 1
ATOM 709 C C . GLY A 1 86 ? 1.939 -14.919 5.121 1.00 91.00 86 GLY A C 1
ATOM 710 O O . GLY A 1 86 ? 2.774 -15.776 5.400 1.00 9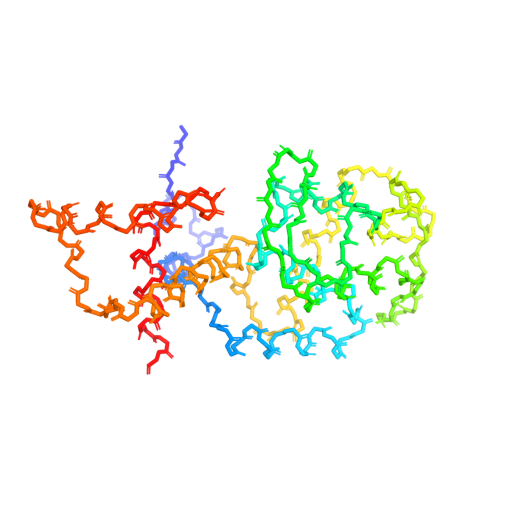1.00 86 GLY A O 1
ATOM 711 N N . GLY A 1 87 ? 1.376 -14.160 6.058 1.00 90.31 87 GLY A N 1
ATOM 712 C CA . GLY A 1 87 ? 1.765 -14.234 7.464 1.00 90.31 87 GLY A CA 1
ATOM 713 C C . GLY A 1 87 ? 2.828 -13.201 7.820 1.00 90.31 87 GLY A C 1
ATOM 714 O O . GLY A 1 87 ? 2.787 -12.076 7.325 1.00 90.31 87 GLY A O 1
ATOM 715 N N . MET A 1 88 ? 3.726 -13.540 8.746 1.00 93.12 88 MET A N 1
ATOM 716 C CA . MET A 1 88 ? 4.689 -12.576 9.276 1.00 93.12 88 MET A CA 1
ATOM 717 C C . MET A 1 88 ? 5.783 -12.254 8.252 1.00 93.12 88 MET A C 1
ATOM 719 O O . MET A 1 88 ? 6.541 -13.128 7.847 1.00 93.12 88 MET A O 1
ATOM 723 N N . LEU A 1 89 ? 5.883 -10.981 7.885 1.00 94.12 89 LEU A N 1
ATOM 724 C CA . LEU A 1 89 ? 6.905 -10.405 7.026 1.00 94.12 89 LEU A CA 1
ATOM 725 C C . LEU A 1 89 ? 7.809 -9.488 7.856 1.00 94.12 89 LEU A C 1
ATOM 727 O O . LEU A 1 89 ? 7.338 -8.521 8.461 1.00 94.12 89 LEU A O 1
ATOM 731 N N . HIS A 1 90 ? 9.109 -9.771 7.837 1.00 93.75 90 HIS A N 1
ATOM 732 C CA . HIS A 1 90 ? 10.142 -8.927 8.436 1.00 93.75 90 HIS A CA 1
ATOM 733 C C . HIS A 1 90 ? 10.527 -7.816 7.452 1.00 93.75 90 HIS A C 1
ATOM 735 O O . HIS A 1 90 ? 11.027 -8.094 6.362 1.00 93.75 90 HIS A O 1
ATOM 741 N N . LEU A 1 91 ? 10.268 -6.555 7.802 1.00 94.81 91 LEU A N 1
ATOM 742 C CA . LEU A 1 91 ? 10.462 -5.421 6.899 1.00 94.81 91 LEU A CA 1
ATOM 743 C C . LEU A 1 91 ? 11.866 -4.804 7.011 1.00 94.81 91 LEU A C 1
ATOM 745 O O . LEU A 1 91 ? 12.486 -4.841 8.075 1.00 94.81 91 LEU A O 1
ATOM 749 N N . PRO A 1 92 ? 12.356 -4.141 5.943 1.00 93.44 92 PRO A N 1
ATOM 750 C CA . PRO A 1 92 ? 13.685 -3.522 5.926 1.00 93.44 92 PRO A CA 1
ATOM 751 C C . PRO A 1 92 ? 13.948 -2.455 6.998 1.00 93.44 92 PRO A C 1
ATOM 753 O O . PRO A 1 92 ? 15.107 -2.160 7.291 1.00 93.44 92 PRO A O 1
ATOM 756 N N . ASP A 1 93 ? 12.912 -1.822 7.555 1.00 92.75 93 ASP A N 1
ATOM 757 C CA . ASP A 1 93 ? 13.041 -0.873 8.670 1.00 92.75 93 ASP A CA 1
ATOM 758 C C . ASP A 1 93 ? 13.128 -1.548 10.051 1.00 92.75 93 ASP A C 1
ATOM 760 O O . ASP A 1 93 ? 13.182 -0.851 11.065 1.00 92.75 93 ASP A O 1
ATOM 764 N N . GLY A 1 94 ? 13.169 -2.883 10.090 1.00 90.44 94 GLY A N 1
ATOM 765 C CA . GLY A 1 94 ? 13.242 -3.690 11.305 1.00 90.44 94 GLY A CA 1
ATOM 766 C C . GLY A 1 94 ? 11.889 -3.939 11.968 1.00 90.44 94 GLY A C 1
ATOM 767 O O . GLY A 1 94 ? 11.861 -4.442 13.089 1.00 90.44 94 GLY A O 1
ATOM 768 N N . THR A 1 95 ? 10.779 -3.562 11.325 1.00 89.88 95 THR A N 1
ATOM 769 C CA . THR A 1 95 ? 9.434 -3.840 11.840 1.00 89.88 95 THR A CA 1
ATOM 770 C C . THR A 1 95 ? 8.855 -5.123 11.262 1.00 89.88 95 THR A C 1
ATOM 772 O O . THR A 1 95 ? 9.089 -5.461 10.107 1.00 89.88 95 THR A O 1
ATOM 775 N N . ASP A 1 96 ? 8.028 -5.799 12.053 1.00 90.38 96 ASP A N 1
ATOM 776 C CA . ASP A 1 96 ? 7.337 -7.012 11.627 1.00 90.38 96 ASP A CA 1
ATOM 777 C C . ASP A 1 96 ? 5.879 -6.705 11.288 1.00 90.38 96 ASP A C 1
ATOM 779 O O . ASP A 1 96 ? 5.207 -5.915 11.974 1.00 90.38 96 ASP A O 1
ATOM 783 N N . ARG A 1 97 ? 5.375 -7.307 10.208 1.00 89.06 97 ARG A N 1
ATOM 784 C CA . ARG A 1 97 ? 3.992 -7.132 9.755 1.00 89.06 97 ARG A CA 1
ATOM 785 C C . ARG A 1 97 ? 3.380 -8.432 9.286 1.00 89.06 97 ARG A C 1
ATOM 787 O O . ARG A 1 97 ? 3.940 -9.120 8.451 1.00 89.06 97 ARG A O 1
ATOM 794 N N . ILE A 1 98 ? 2.170 -8.702 9.761 1.00 90.19 98 ILE A N 1
ATOM 795 C CA . ILE A 1 98 ? 1.334 -9.757 9.196 1.00 90.19 98 ILE A CA 1
ATOM 796 C C . ILE A 1 98 ? 0.717 -9.234 7.899 1.00 90.19 98 ILE A C 1
ATOM 798 O O . ILE A 1 98 ? 0.023 -8.215 7.935 1.00 90.19 98 ILE A O 1
ATOM 802 N N . ILE A 1 99 ? 0.963 -9.935 6.795 1.00 94.06 99 ILE A N 1
ATOM 803 C CA . ILE A 1 99 ? 0.343 -9.690 5.491 1.00 94.06 99 ILE A CA 1
ATOM 804 C C . ILE A 1 99 ? -0.635 -10.803 5.129 1.00 94.06 99 ILE A C 1
ATOM 806 O O . ILE A 1 99 ? -0.477 -11.956 5.543 1.00 94.06 99 ILE A O 1
ATOM 810 N N . SER A 1 100 ? -1.647 -10.463 4.338 1.00 94.81 100 SER A N 1
ATOM 811 C CA . SER A 1 100 ? -2.563 -11.443 3.767 1.00 94.81 100 SER A CA 1
ATOM 812 C C . SER A 1 100 ? -1.861 -12.329 2.730 1.00 94.81 100 SER A C 1
ATOM 814 O O . SER A 1 100 ? -0.869 -11.935 2.110 1.00 94.81 100 SER A O 1
ATOM 816 N N . GLN A 1 101 ? -2.406 -13.527 2.506 1.00 96.38 101 GLN A N 1
ATOM 817 C CA . GLN A 1 101 ? -1.974 -14.381 1.398 1.00 96.38 101 GLN A CA 1
ATOM 818 C C . GLN A 1 101 ? -2.174 -13.677 0.044 1.00 96.38 101 GLN A C 1
ATOM 820 O O . GLN A 1 101 ? -1.308 -13.743 -0.818 1.00 96.38 101 GLN A O 1
ATOM 825 N N . GLU A 1 102 ? -3.269 -12.925 -0.109 1.00 96.25 102 GLU A N 1
ATOM 826 C CA . GLU A 1 102 ? -3.564 -12.148 -1.319 1.00 96.25 102 GLU A CA 1
ATOM 827 C C . GLU A 1 102 ? -2.442 -11.143 -1.636 1.00 96.25 102 GLU A C 1
ATOM 829 O O . GLU A 1 102 ? -1.973 -11.056 -2.773 1.00 96.25 102 GLU A O 1
ATOM 834 N N . LEU A 1 103 ? -1.959 -10.405 -0.627 1.00 97.38 103 LEU A N 1
ATOM 835 C CA . LEU A 1 103 ? -0.832 -9.492 -0.800 1.00 97.38 103 LEU A CA 1
ATOM 836 C C . LEU A 1 103 ? 0.469 -10.242 -1.096 1.00 97.38 103 LEU A C 1
ATOM 838 O O . LEU A 1 103 ? 1.228 -9.796 -1.959 1.00 97.38 103 LEU A O 1
ATOM 842 N N . ALA A 1 104 ? 0.728 -11.366 -0.426 1.00 97.50 104 ALA A N 1
ATOM 843 C CA . ALA A 1 104 ? 1.901 -12.186 -0.710 1.00 97.50 104 ALA A CA 1
ATOM 844 C C . ALA A 1 104 ? 1.923 -12.632 -2.180 1.00 97.50 104 ALA A C 1
ATOM 846 O O . ALA A 1 104 ? 2.878 -12.320 -2.893 1.00 97.50 104 ALA A O 1
ATOM 847 N N . ASP A 1 105 ? 0.836 -13.228 -2.672 1.00 97.50 105 ASP A N 1
ATOM 848 C CA . ASP A 1 105 ? 0.690 -13.666 -4.064 1.00 97.50 105 ASP A CA 1
ATOM 849 C C . ASP A 1 105 ? 0.910 -12.508 -5.050 1.00 97.50 105 ASP A C 1
ATOM 851 O O . ASP A 1 105 ? 1.658 -12.629 -6.028 1.00 97.50 105 ASP A O 1
ATOM 855 N N . MET A 1 106 ? 0.329 -11.337 -4.767 1.00 98.00 106 MET A N 1
ATOM 856 C CA . MET A 1 106 ? 0.518 -10.142 -5.589 1.00 98.00 106 MET A CA 1
ATOM 857 C C . MET A 1 106 ? 1.975 -9.659 -5.616 1.00 98.00 106 MET A C 1
ATOM 859 O O . MET A 1 106 ? 2.466 -9.244 -6.672 1.00 98.00 106 MET A O 1
ATOM 863 N N . LEU A 1 107 ? 2.680 -9.672 -4.483 1.00 97.88 107 LEU A N 1
ATOM 864 C CA . LEU A 1 107 ? 4.084 -9.256 -4.404 1.00 97.88 107 LEU A CA 1
ATOM 865 C C . LEU A 1 107 ? 4.998 -10.242 -5.139 1.00 97.88 107 LEU A C 1
ATOM 867 O O . LEU A 1 107 ? 5.906 -9.824 -5.862 1.00 97.88 107 LEU A O 1
ATOM 871 N N . ILE A 1 108 ? 4.721 -11.538 -5.011 1.00 97.00 108 ILE A N 1
ATOM 872 C CA . ILE A 1 108 ? 5.416 -12.603 -5.733 1.00 97.00 108 ILE A CA 1
ATOM 873 C C . ILE A 1 108 ? 5.248 -12.402 -7.240 1.00 97.00 108 ILE A C 1
ATOM 875 O O . ILE A 1 108 ? 6.246 -12.237 -7.945 1.00 97.00 108 ILE A O 1
ATOM 879 N N . ALA A 1 109 ? 4.010 -12.281 -7.720 1.00 96.25 109 ALA A N 1
ATOM 880 C CA . ALA A 1 109 ? 3.721 -12.022 -9.129 1.00 96.25 109 ALA A CA 1
ATOM 881 C C . ALA A 1 109 ? 4.347 -10.702 -9.615 1.00 96.25 109 ALA A C 1
ATOM 883 O O . ALA A 1 109 ? 4.883 -10.622 -10.720 1.00 96.25 109 ALA A O 1
ATOM 884 N N . THR A 1 110 ? 4.351 -9.664 -8.773 1.00 97.06 110 THR A N 1
ATOM 885 C CA . THR A 1 110 ? 5.008 -8.380 -9.067 1.00 97.06 110 THR A CA 1
ATOM 886 C C . THR A 1 110 ? 6.508 -8.540 -9.299 1.00 97.06 110 THR A C 1
ATOM 888 O O . THR A 1 110 ? 7.042 -7.936 -10.234 1.00 97.06 110 THR A O 1
ATOM 891 N N . SER A 1 111 ? 7.175 -9.391 -8.515 1.00 95.25 111 SER A N 1
ATOM 892 C CA . SER A 1 111 ? 8.606 -9.674 -8.674 1.00 95.25 111 SER A CA 1
ATOM 893 C C . SER A 1 111 ? 8.946 -10.323 -10.020 1.00 95.25 111 SER A C 1
ATOM 895 O O . SER A 1 111 ? 10.076 -10.217 -10.500 1.00 95.25 111 SER A O 1
ATOM 897 N N . GLU A 1 112 ? 7.964 -10.925 -10.690 1.00 93.44 112 GLU A N 1
ATOM 898 C CA . GLU A 1 112 ? 8.116 -11.591 -11.985 1.00 93.44 112 GLU A CA 1
ATOM 899 C C . GLU A 1 112 ? 7.735 -10.692 -13.171 1.00 93.44 112 GLU A C 1
ATOM 901 O O . GLU A 1 112 ? 8.053 -11.006 -14.321 1.00 93.44 112 GLU A O 1
ATOM 906 N N . VAL A 1 113 ? 7.138 -9.520 -12.922 1.00 91.69 113 VAL A N 1
ATOM 907 C CA . VAL A 1 113 ? 6.716 -8.586 -13.977 1.00 91.69 113 VAL A CA 1
ATOM 908 C C . VAL A 1 113 ? 7.918 -8.114 -14.800 1.00 91.69 113 VAL A C 1
ATOM 910 O O . VAL A 1 113 ? 8.735 -7.306 -14.358 1.00 91.69 113 VAL A O 1
ATOM 913 N N . GLY A 1 114 ? 7.997 -8.584 -16.047 1.00 85.56 114 GLY A N 1
ATOM 914 C CA . GLY A 1 114 ? 8.995 -8.141 -17.028 1.00 85.56 114 GLY A CA 1
ATOM 915 C C . GLY A 1 114 ? 8.523 -6.989 -17.919 1.00 85.56 114 GLY A C 1
ATOM 916 O O . GLY A 1 114 ? 9.339 -6.254 -18.487 1.00 85.56 114 GLY A O 1
ATOM 917 N N . THR A 1 115 ? 7.208 -6.798 -18.056 1.00 85.62 115 THR A N 1
ATOM 918 C CA . THR A 1 115 ? 6.616 -5.745 -18.891 1.00 85.62 115 THR A CA 1
ATOM 919 C C . THR A 1 115 ? 5.314 -5.211 -18.324 1.00 85.62 115 THR A C 1
ATOM 921 O O . THR A 1 115 ? 4.512 -5.971 -17.801 1.00 85.62 115 THR A O 1
ATOM 924 N N . VAL A 1 116 ? 5.065 -3.923 -18.546 1.00 82.44 116 VAL A N 1
ATOM 925 C CA . VAL A 1 116 ? 3.810 -3.243 -18.219 1.00 82.44 116 VAL A CA 1
ATOM 926 C C . VAL A 1 116 ? 3.243 -2.578 -19.475 1.00 82.44 116 VAL A C 1
ATOM 928 O O . VAL A 1 116 ? 3.992 -1.954 -20.234 1.00 82.44 116 VAL A O 1
ATOM 931 N N . ARG A 1 117 ? 1.929 -2.689 -19.711 1.00 78.75 117 ARG A N 1
ATOM 932 C CA . ARG A 1 117 ? 1.254 -2.120 -20.889 1.00 78.75 117 ARG A CA 1
ATOM 933 C C . ARG A 1 117 ? 0.620 -0.776 -20.533 1.00 78.75 117 ARG A C 1
ATOM 935 O O . ARG A 1 117 ? -0.401 -0.723 -19.873 1.00 78.75 117 ARG A O 1
ATOM 942 N N . ARG A 1 118 ? 1.223 0.334 -20.957 1.00 73.31 118 ARG A N 1
ATOM 943 C CA . ARG A 1 118 ? 0.617 1.675 -20.823 1.00 73.31 118 ARG A CA 1
ATOM 944 C C . ARG A 1 118 ? 0.102 2.140 -22.188 1.00 73.31 118 ARG A C 1
ATOM 946 O O . ARG A 1 118 ? -0.339 1.321 -22.978 1.00 73.31 118 ARG A O 1
ATOM 953 N N . GLU A 1 119 ? 0.267 3.423 -22.511 1.00 69.75 119 GLU A N 1
ATOM 954 C CA . GLU A 1 119 ? 0.211 3.931 -23.894 1.00 69.75 119 GLU A CA 1
ATOM 955 C C . GLU A 1 119 ? 1.208 3.204 -24.816 1.00 69.75 119 GLU A C 1
ATOM 957 O O . GLU A 1 119 ? 0.984 3.055 -26.013 1.00 69.75 119 GLU A O 1
ATOM 962 N N . LYS A 1 120 ? 2.329 2.741 -24.245 1.00 79.38 120 LYS A N 1
ATOM 963 C CA . LYS A 1 120 ? 3.323 1.875 -24.886 1.00 79.38 120 LYS A CA 1
ATOM 964 C C . LYS A 1 120 ? 3.705 0.750 -23.929 1.00 79.38 120 LYS A C 1
ATOM 966 O O . LYS A 1 120 ? 3.699 0.943 -22.709 1.00 79.38 120 LYS A O 1
ATOM 971 N N . THR A 1 121 ? 4.077 -0.408 -24.468 1.00 83.44 121 THR A N 1
ATOM 972 C CA . THR A 1 121 ? 4.651 -1.505 -23.678 1.00 83.44 121 THR A CA 1
ATOM 973 C C . THR A 1 121 ? 6.024 -1.099 -23.155 1.00 83.44 121 THR A C 1
ATOM 975 O O . THR A 1 121 ? 6.911 -0.725 -23.922 1.00 83.44 121 THR A O 1
ATOM 978 N N . VAL A 1 122 ? 6.212 -1.181 -21.841 1.00 85.19 122 VAL A N 1
ATOM 979 C CA . VAL A 1 122 ? 7.455 -0.812 -21.161 1.00 85.19 122 VAL A CA 1
ATOM 980 C C . VAL A 1 122 ? 8.059 -2.044 -20.502 1.00 85.19 122 VAL A C 1
ATOM 982 O O . VAL A 1 122 ? 7.357 -2.761 -19.800 1.00 85.19 122 VAL A O 1
ATOM 985 N N . ARG A 1 123 ? 9.364 -2.275 -20.686 1.00 88.00 123 ARG A N 1
ATOM 986 C CA . ARG A 1 123 ? 10.098 -3.370 -20.025 1.00 88.00 123 ARG A CA 1
ATOM 987 C C . ARG A 1 123 ? 10.601 -2.944 -18.651 1.00 88.00 123 ARG A C 1
ATOM 989 O O . ARG A 1 123 ? 11.316 -1.942 -18.566 1.00 88.00 123 ARG A O 1
ATOM 996 N N . TYR A 1 124 ? 10.258 -3.698 -17.612 1.00 87.56 124 TYR A N 1
ATOM 997 C CA . TYR A 1 124 ? 10.725 -3.507 -16.239 1.00 87.56 124 TYR A CA 1
ATOM 998 C C . TYR A 1 124 ? 11.743 -4.596 -15.908 1.00 87.56 124 TYR A C 1
ATOM 1000 O O . TYR A 1 124 ? 11.398 -5.761 -15.768 1.00 87.56 124 TYR A O 1
ATOM 1008 N N . VAL A 1 125 ? 13.018 -4.224 -15.855 1.00 87.44 125 VAL A N 1
ATOM 1009 C CA . VAL A 1 125 ? 14.133 -5.177 -15.682 1.00 87.44 125 VAL A CA 1
ATOM 1010 C C . VAL A 1 125 ? 15.238 -4.648 -14.778 1.00 87.44 125 VAL A C 1
ATOM 1012 O O . VAL A 1 125 ? 16.052 -5.428 -14.306 1.00 87.44 125 VAL A O 1
ATOM 1015 N N . SER A 1 126 ? 15.291 -3.339 -14.540 1.00 87.56 126 SER A N 1
ATOM 1016 C CA . SER A 1 126 ? 16.298 -2.733 -13.674 1.00 87.56 126 SER A CA 1
ATOM 1017 C C . SER A 1 126 ? 15.768 -2.711 -12.241 1.00 87.56 126 SER A C 1
ATOM 1019 O O . SER A 1 126 ? 14.647 -2.269 -12.021 1.00 87.56 126 SER A O 1
ATOM 1021 N N . SER A 1 127 ? 16.542 -3.171 -11.266 1.00 92.00 127 SER A N 1
ATOM 1022 C CA . SER A 1 127 ? 16.134 -3.253 -9.858 1.00 92.00 127 SER A CA 1
ATOM 1023 C C . SER A 1 127 ? 17.296 -2.939 -8.921 1.00 92.00 127 SER A C 1
ATOM 1025 O O . SER A 1 127 ? 18.440 -2.832 -9.363 1.00 92.00 127 SER A O 1
ATOM 1027 N N . LEU A 1 128 ? 16.990 -2.697 -7.641 1.00 92.25 128 LEU A N 1
ATOM 1028 C CA . LEU A 1 128 ? 18.002 -2.327 -6.649 1.00 92.25 128 LEU A CA 1
ATOM 1029 C C . LEU A 1 128 ? 18.872 -3.536 -6.287 1.00 92.25 128 LEU A C 1
ATOM 1031 O O . LEU A 1 128 ? 20.089 -3.414 -6.181 1.00 92.25 128 LEU A O 1
ATOM 1035 N N . TYR A 1 129 ? 18.232 -4.700 -6.179 1.00 93.06 129 TYR A N 1
ATOM 1036 C CA . TYR A 1 129 ? 18.845 -6.009 -6.010 1.00 93.06 129 TYR A CA 1
ATOM 1037 C C . TYR A 1 129 ? 18.294 -6.990 -7.059 1.00 93.06 129 TYR A C 1
ATOM 1039 O O . TYR A 1 129 ? 17.200 -6.763 -7.592 1.00 93.06 129 TYR A O 1
ATOM 1047 N N . PRO A 1 130 ? 19.012 -8.087 -7.373 1.00 90.25 130 PRO A N 1
ATOM 1048 C CA . PRO A 1 130 ? 18.566 -9.069 -8.370 1.00 90.25 130 PRO A CA 1
ATOM 1049 C C . PRO A 1 130 ? 17.187 -9.686 -8.087 1.00 90.25 130 PRO A C 1
ATOM 1051 O O . PRO A 1 130 ? 16.445 -9.998 -9.011 1.00 90.25 130 PRO A O 1
ATOM 1054 N N . ASP A 1 131 ? 16.845 -9.820 -6.812 1.00 93.62 131 ASP A N 1
ATOM 1055 C CA . ASP A 1 131 ? 15.623 -10.407 -6.256 1.00 93.62 131 ASP A CA 1
ATOM 1056 C C . ASP A 1 131 ? 14.673 -9.353 -5.657 1.00 93.62 131 ASP A C 1
ATOM 1058 O O . ASP A 1 131 ? 13.765 -9.697 -4.901 1.00 93.62 131 ASP A O 1
ATOM 1062 N N . SER A 1 132 ? 14.861 -8.061 -5.957 1.00 95.81 132 SER A N 1
ATOM 1063 C CA . SER A 1 132 ? 13.900 -7.035 -5.541 1.00 95.81 132 SER A CA 1
ATOM 1064 C C . SER A 1 132 ? 12.521 -7.315 -6.129 1.00 95.81 132 SER A C 1
ATOM 1066 O O . SER A 1 132 ? 12.391 -7.612 -7.319 1.00 95.81 132 SER A O 1
ATOM 1068 N N . VAL A 1 133 ? 11.484 -7.092 -5.323 1.00 96.88 133 VAL A N 1
ATOM 1069 C CA . VAL A 1 133 ? 10.093 -7.174 -5.788 1.00 96.88 133 VAL A CA 1
ATOM 1070 C C . VAL A 1 133 ? 9.817 -6.133 -6.876 1.00 96.88 133 VAL A C 1
ATOM 1072 O O . VAL A 1 133 ? 9.155 -6.410 -7.872 1.00 96.88 133 VAL A O 1
ATOM 1075 N N . TRP A 1 134 ? 10.365 -4.926 -6.725 1.00 95.69 134 TRP A N 1
ATOM 1076 C CA . TRP A 1 134 ? 10.046 -3.803 -7.601 1.00 95.69 134 TRP A CA 1
ATOM 1077 C C . TRP A 1 134 ? 11.125 -3.566 -8.648 1.00 95.69 134 TRP A C 1
ATOM 1079 O O . TRP A 1 134 ? 12.260 -3.187 -8.345 1.00 95.69 134 TRP A O 1
ATOM 1089 N N . LYS A 1 135 ? 10.726 -3.716 -9.909 1.00 93.62 135 LYS A N 1
ATOM 1090 C CA . LYS A 1 135 ? 11.551 -3.418 -11.081 1.00 93.62 135 LYS A CA 1
ATOM 1091 C C . LYS A 1 135 ? 11.116 -2.103 -11.725 1.00 93.62 135 LYS A C 1
ATOM 1093 O O . LYS A 1 135 ? 9.933 -1.790 -11.826 1.00 93.62 135 LYS A O 1
ATOM 1098 N N . ILE A 1 136 ? 12.083 -1.342 -12.220 1.00 90.88 136 ILE A N 1
ATOM 1099 C CA . ILE A 1 136 ? 11.889 -0.129 -13.017 1.00 90.88 136 ILE A CA 1
ATOM 1100 C C . ILE A 1 136 ? 12.319 -0.349 -14.463 1.00 90.88 136 ILE A C 1
ATOM 1102 O O . ILE A 1 136 ? 12.810 -1.410 -14.863 1.00 90.88 136 ILE A O 1
ATOM 1106 N N . ARG A 1 137 ? 12.085 0.683 -15.275 1.00 87.88 137 ARG A N 1
ATOM 1107 C CA . ARG A 1 137 ? 12.307 0.640 -16.715 1.00 87.88 137 ARG A CA 1
ATOM 1108 C C . ARG A 1 137 ? 13.753 0.290 -17.040 1.00 87.88 137 ARG A C 1
ATOM 1110 O O . ARG A 1 137 ? 14.678 0.787 -16.401 1.00 87.88 137 ARG A O 1
ATOM 1117 N N . LYS A 1 138 ? 13.928 -0.510 -18.094 1.00 80.94 138 LYS A N 1
ATOM 1118 C CA . LYS A 1 138 ? 15.244 -0.774 -18.682 1.00 80.94 138 LYS A CA 1
ATOM 1119 C C . LYS A 1 138 ? 15.974 0.551 -18.952 1.00 80.94 138 LYS A C 1
ATOM 1121 O O . LYS A 1 138 ? 15.372 1.468 -19.508 1.00 80.94 138 LYS A O 1
ATOM 1126 N N . ASN A 1 139 ? 17.261 0.607 -18.612 1.00 80.50 139 ASN A N 1
ATOM 1127 C CA . ASN A 1 139 ? 18.157 1.762 -18.783 1.00 80.50 139 ASN A CA 1
ATOM 1128 C C . ASN A 1 139 ? 17.883 2.960 -17.854 1.00 80.50 139 ASN A C 1
ATOM 1130 O O . ASN A 1 139 ? 18.478 4.018 -18.048 1.00 80.50 139 ASN A O 1
ATOM 1134 N N . GLU A 1 140 ? 17.021 2.830 -16.842 1.00 85.62 140 GLU A N 1
ATOM 1135 C CA . GLU A 1 140 ? 16.957 3.830 -15.774 1.00 85.62 140 GLU A CA 1
ATOM 1136 C C . GLU A 1 140 ? 18.006 3.540 -14.696 1.00 85.62 140 GLU A C 1
ATOM 1138 O O . GLU A 1 140 ? 18.176 2.401 -14.264 1.00 85.62 140 GLU A O 1
ATOM 1143 N N . THR A 1 141 ? 18.688 4.587 -14.221 1.00 87.25 141 THR A N 1
ATOM 1144 C CA . THR A 1 141 ? 19.548 4.488 -13.038 1.00 87.25 141 THR A CA 1
ATOM 1145 C C . THR A 1 141 ? 18.705 4.093 -11.834 1.00 87.25 141 THR A C 1
ATOM 1147 O O . THR A 1 141 ? 17.767 4.808 -11.462 1.00 87.25 141 THR A O 1
ATOM 1150 N N . VAL A 1 142 ? 19.054 2.973 -11.205 1.00 90.81 142 VAL A N 1
ATOM 1151 C CA . VAL A 1 142 ? 18.346 2.493 -10.025 1.00 90.81 142 VAL A CA 1
ATOM 1152 C C . VAL A 1 142 ? 18.947 3.127 -8.782 1.00 90.81 142 VAL A C 1
ATOM 1154 O O . VAL A 1 142 ? 20.101 2.898 -8.438 1.00 90.81 142 VAL A O 1
ATOM 1157 N N . THR A 1 143 ? 18.149 3.946 -8.107 1.00 92.56 143 THR A N 1
ATOM 1158 C CA . THR A 1 143 ? 18.466 4.503 -6.791 1.00 92.56 143 THR A CA 1
ATOM 1159 C C . THR A 1 143 ? 17.211 4.494 -5.936 1.00 92.56 143 THR A C 1
ATOM 1161 O O . THR A 1 143 ? 16.094 4.522 -6.468 1.00 92.56 143 THR A O 1
ATOM 1164 N N . TYR A 1 144 ? 17.393 4.545 -4.616 1.00 92.69 144 TYR A N 1
ATOM 1165 C CA . TYR A 1 144 ? 16.299 4.717 -3.663 1.00 92.69 144 TYR A CA 1
ATOM 1166 C C . TYR A 1 144 ? 15.345 5.846 -4.084 1.00 92.69 144 TYR A C 1
ATOM 1168 O O . TYR A 1 144 ? 14.155 5.628 -4.296 1.00 92.69 144 TYR A O 1
ATOM 1176 N N . SER A 1 145 ? 15.880 7.046 -4.326 1.00 93.12 145 SER A N 1
ATOM 1177 C CA . SER A 1 145 ? 15.084 8.230 -4.668 1.00 93.12 145 SER A CA 1
ATOM 1178 C C . SER A 1 145 ? 14.347 8.104 -6.007 1.00 93.12 145 SER A C 1
ATOM 1180 O O . SER A 1 145 ? 13.358 8.801 -6.247 1.00 93.12 145 SER A O 1
ATOM 1182 N N . LYS A 1 146 ? 14.825 7.262 -6.931 1.00 92.56 146 LYS A N 1
ATOM 1183 C CA . LYS A 1 146 ? 14.132 6.985 -8.198 1.00 92.56 146 LYS A CA 1
ATOM 1184 C C . LYS A 1 146 ? 12.957 6.028 -7.978 1.00 92.56 146 LYS A C 1
ATOM 1186 O O . LYS A 1 146 ? 11.863 6.315 -8.461 1.00 92.56 146 LYS A O 1
ATOM 1191 N N . LEU A 1 147 ? 13.164 4.958 -7.210 1.00 93.62 147 LEU A N 1
ATOM 1192 C CA . LEU A 1 147 ? 12.119 4.000 -6.831 1.00 93.62 147 LEU A CA 1
ATOM 1193 C C . LEU A 1 147 ? 11.039 4.659 -5.960 1.00 93.62 147 LEU A C 1
ATOM 1195 O O . LEU A 1 147 ? 9.852 4.543 -6.248 1.00 93.62 147 LEU A O 1
ATOM 1199 N N . GLN A 1 148 ? 11.431 5.472 -4.981 1.00 95.19 148 GLN A N 1
ATOM 1200 C CA . GLN A 1 148 ? 10.502 6.271 -4.183 1.00 95.19 148 GLN A CA 1
ATOM 1201 C C . GLN A 1 148 ? 9.608 7.158 -5.067 1.00 95.19 148 GLN A C 1
ATOM 1203 O O . GLN A 1 148 ? 8.383 7.153 -4.936 1.00 95.19 148 GLN A O 1
ATOM 1208 N N . ARG A 1 149 ? 10.203 7.911 -6.005 1.00 94.31 149 ARG A N 1
ATOM 1209 C CA . ARG A 1 149 ? 9.443 8.751 -6.950 1.00 94.31 149 ARG A CA 1
ATOM 1210 C C . ARG A 1 149 ? 8.512 7.929 -7.838 1.00 94.31 149 ARG A C 1
ATOM 1212 O O . ARG A 1 149 ? 7.448 8.419 -8.209 1.00 94.31 149 ARG A O 1
ATOM 1219 N N . LYS A 1 150 ? 8.878 6.687 -8.161 1.00 93.44 150 LYS A N 1
ATOM 1220 C CA . LYS A 1 150 ? 8.010 5.768 -8.899 1.00 93.44 150 LYS A CA 1
ATOM 1221 C C . LYS A 1 150 ? 6.743 5.442 -8.109 1.00 93.44 150 LYS A C 1
ATOM 1223 O O . LYS A 1 150 ? 5.676 5.488 -8.707 1.00 93.44 150 LYS A O 1
ATOM 1228 N N . PHE A 1 151 ? 6.822 5.191 -6.804 1.00 96.69 151 PHE A N 1
ATOM 1229 C CA . PHE A 1 151 ? 5.625 4.961 -5.982 1.00 96.69 151 PHE A CA 1
ATOM 1230 C C . PHE A 1 151 ? 4.741 6.201 -5.859 1.00 96.69 151 PHE A C 1
ATOM 1232 O O . PHE A 1 151 ? 3.526 6.098 -6.004 1.00 96.69 151 PHE A O 1
ATOM 1239 N N . VAL A 1 152 ? 5.339 7.386 -5.701 1.00 95.75 152 VAL A N 1
ATOM 1240 C CA . VAL A 1 152 ? 4.588 8.655 -5.756 1.00 95.75 152 VAL A CA 1
ATOM 1241 C C . VAL A 1 152 ? 3.835 8.778 -7.082 1.00 95.75 152 VAL A C 1
ATOM 1243 O O . VAL A 1 152 ? 2.656 9.115 -7.103 1.00 95.75 152 VAL A O 1
ATOM 1246 N N . TYR A 1 153 ? 4.492 8.437 -8.190 1.00 94.94 153 TYR A N 1
ATOM 1247 C CA . TYR A 1 153 ? 3.858 8.420 -9.501 1.00 94.94 153 TYR A CA 1
ATOM 1248 C C . TYR A 1 153 ? 2.734 7.381 -9.614 1.00 94.94 153 TYR A C 1
ATOM 1250 O O . TYR A 1 153 ? 1.694 7.679 -10.191 1.00 94.94 153 TYR A O 1
ATOM 1258 N N . LEU A 1 154 ? 2.912 6.177 -9.060 1.00 95.94 154 LEU A N 1
ATOM 1259 C CA . LEU A 1 154 ? 1.858 5.161 -9.054 1.00 95.94 154 LEU A CA 1
ATOM 1260 C C . LEU A 1 154 ? 0.615 5.643 -8.306 1.00 95.94 154 LEU A C 1
ATOM 1262 O O . LEU A 1 154 ? -0.478 5.382 -8.782 1.00 95.94 154 LEU A O 1
ATOM 1266 N N . ILE A 1 155 ? 0.752 6.397 -7.211 1.00 97.12 155 ILE A N 1
ATOM 1267 C CA . ILE A 1 155 ? -0.405 6.981 -6.512 1.00 97.12 155 ILE A CA 1
ATOM 1268 C C . ILE A 1 155 ? -1.183 7.934 -7.424 1.00 97.12 155 ILE A C 1
ATOM 1270 O O . ILE A 1 155 ? -2.410 7.874 -7.472 1.00 97.12 155 ILE A O 1
ATOM 1274 N N . GLU A 1 156 ? -0.495 8.783 -8.188 1.00 96.38 156 GLU A N 1
ATOM 1275 C CA . GLU A 1 156 ? -1.166 9.665 -9.153 1.00 96.38 156 GLU A CA 1
ATOM 1276 C C . GLU A 1 156 ? -1.876 8.882 -10.265 1.00 96.38 156 GLU A C 1
ATOM 1278 O O . GLU A 1 156 ? -2.924 9.293 -10.757 1.00 96.38 156 GLU A O 1
ATOM 1283 N N . GLU A 1 157 ? -1.343 7.725 -10.643 1.00 96.25 157 GLU A N 1
ATOM 1284 C CA . GLU A 1 157 ? -1.969 6.846 -11.629 1.00 96.25 157 GLU A CA 1
ATOM 1285 C C . GLU A 1 157 ? -3.152 6.072 -11.033 1.00 96.25 157 GLU A C 1
ATOM 1287 O O . GLU A 1 157 ? -4.178 5.953 -11.699 1.00 96.25 157 GLU A O 1
ATOM 1292 N N . MET A 1 158 ? -3.075 5.647 -9.766 1.00 97.38 158 MET A N 1
ATOM 1293 C CA . MET A 1 158 ? -4.201 5.064 -9.024 1.00 97.38 158 MET A CA 1
ATOM 1294 C C . MET A 1 158 ? -5.382 6.035 -8.994 1.00 97.38 158 MET A C 1
ATOM 1296 O O . MET A 1 158 ? -6.498 5.637 -9.316 1.00 97.38 158 MET A O 1
ATOM 1300 N N . LYS A 1 159 ? -5.145 7.323 -8.695 1.00 96.69 159 LYS A N 1
ATOM 1301 C CA . LYS A 1 159 ? -6.196 8.357 -8.722 1.00 96.69 159 LYS A CA 1
ATOM 1302 C C . LYS A 1 159 ? -6.916 8.412 -10.069 1.00 96.69 159 LYS A C 1
ATOM 1304 O O . LYS A 1 159 ? -8.141 8.502 -10.105 1.00 96.69 159 LYS A O 1
ATOM 1309 N N . LYS A 1 160 ? -6.164 8.354 -11.175 1.00 95.81 160 LYS A N 1
ATOM 1310 C CA . LYS A 1 160 ? -6.719 8.388 -12.538 1.00 95.81 160 LYS A CA 1
ATOM 1311 C C . LYS A 1 160 ? -7.519 7.129 -12.855 1.00 95.81 160 LYS A C 1
ATOM 1313 O O . LYS A 1 160 ? -8.651 7.242 -13.306 1.00 95.81 160 LYS A O 1
ATOM 1318 N N . ILE A 1 161 ? -6.945 5.952 -12.600 1.00 96.12 161 ILE A N 1
ATOM 1319 C CA . ILE A 1 161 ? -7.569 4.653 -12.897 1.00 96.12 161 ILE A CA 1
ATOM 1320 C C . ILE A 1 161 ? -8.858 4.475 -12.094 1.00 96.12 161 ILE A C 1
ATOM 1322 O O . ILE A 1 161 ? -9.865 4.016 -12.629 1.00 96.12 161 ILE A O 1
ATOM 1326 N N . LEU A 1 162 ? -8.838 4.868 -10.820 1.00 96.12 162 LEU A N 1
ATOM 1327 C CA . LEU A 1 162 ? -9.962 4.710 -9.901 1.00 96.12 162 LEU A CA 1
ATOM 1328 C C . LEU A 1 162 ? -10.990 5.843 -10.015 1.00 96.12 162 LEU A C 1
ATOM 1330 O O . LEU A 1 162 ? -12.132 5.669 -9.592 1.00 96.12 162 LEU A O 1
ATOM 1334 N N . GLY A 1 163 ? -10.624 6.970 -10.632 1.00 93.12 163 GLY A N 1
ATOM 1335 C CA . GLY A 1 163 ? -11.472 8.160 -10.706 1.00 93.12 163 GLY A CA 1
ATOM 1336 C C . GLY A 1 163 ? -11.650 8.851 -9.350 1.00 93.12 163 GLY A C 1
ATOM 1337 O O . GLY A 1 163 ? -12.652 9.523 -9.133 1.00 93.12 163 GLY A O 1
ATOM 1338 N N . GLU A 1 164 ? -10.700 8.684 -8.427 1.00 91.56 164 GLU A N 1
ATOM 1339 C CA . GLU A 1 164 ? -10.797 9.179 -7.052 1.00 91.56 164 GLU A CA 1
ATOM 1340 C C . GLU A 1 164 ? -9.595 10.064 -6.710 1.00 91.56 164 GLU A C 1
ATOM 1342 O O . GLU A 1 164 ? -8.474 9.594 -6.513 1.00 91.56 164 GLU A O 1
ATOM 1347 N N . LYS A 1 165 ? -9.835 11.376 -6.630 1.00 88.25 165 LYS A N 1
ATOM 1348 C CA . LYS A 1 165 ? -8.789 12.388 -6.414 1.00 88.25 165 LYS A CA 1
ATOM 1349 C C . LYS A 1 165 ? -8.255 12.400 -4.983 1.00 88.25 165 LYS A C 1
ATOM 1351 O O . LYS A 1 165 ? -7.134 12.862 -4.766 1.00 88.25 165 LYS A O 1
ATOM 1356 N N . ARG A 1 166 ? -9.039 11.905 -4.019 1.00 87.31 166 ARG A N 1
ATOM 1357 C CA . ARG A 1 166 ? -8.701 11.930 -2.588 1.00 87.31 166 ARG A CA 1
ATOM 1358 C C . ARG A 1 166 ? -7.741 10.817 -2.168 1.00 87.31 166 ARG A C 1
ATOM 1360 O O . ARG A 1 166 ? -7.221 10.857 -1.054 1.00 87.31 166 ARG A O 1
ATOM 1367 N N . ILE A 1 167 ? -7.460 9.853 -3.051 1.00 91.12 167 ILE A N 1
ATOM 1368 C CA . ILE A 1 167 ? -6.474 8.803 -2.786 1.00 91.12 167 ILE A CA 1
ATOM 1369 C C . ILE A 1 167 ? -5.102 9.428 -2.532 1.00 91.12 167 ILE A C 1
ATOM 1371 O O . ILE A 1 167 ? -4.554 10.163 -3.346 1.00 91.12 167 ILE A O 1
ATOM 1375 N N . SER A 1 168 ? -4.511 9.093 -1.399 1.00 92.31 168 SER A N 1
ATOM 1376 C CA . SER A 1 168 ? -3.139 9.422 -1.039 1.00 92.31 168 SER A CA 1
ATOM 1377 C C . SER A 1 168 ? -2.537 8.243 -0.285 1.00 92.31 168 SER A C 1
ATOM 1379 O O . SER A 1 168 ? -3.273 7.413 0.244 1.00 92.31 168 SER A O 1
ATOM 1381 N N . LYS A 1 169 ? -1.204 8.186 -0.170 1.00 92.62 169 LYS A N 1
ATOM 1382 C CA . LYS A 1 169 ? -0.538 7.181 0.678 1.00 92.62 169 LYS A CA 1
ATOM 1383 C C . LYS A 1 169 ? -1.174 7.150 2.072 1.00 92.62 169 LYS A C 1
ATOM 1385 O O . LYS A 1 169 ? -1.596 6.103 2.538 1.00 92.62 169 LYS A O 1
ATOM 1390 N N . THR A 1 170 ? -1.317 8.327 2.681 1.00 88.50 170 THR A N 1
ATOM 1391 C CA . THR A 1 170 ? -1.862 8.490 4.030 1.00 88.50 170 THR A CA 1
ATOM 1392 C C . THR A 1 170 ? -3.302 8.000 4.150 1.00 88.50 170 THR A C 1
ATOM 1394 O O . THR A 1 170 ? -3.624 7.340 5.131 1.00 88.50 170 THR A O 1
ATOM 1397 N N . SER A 1 171 ? -4.176 8.319 3.190 1.00 89.25 171 SER A N 1
ATOM 1398 C CA . SER A 1 171 ? -5.579 7.889 3.259 1.00 89.25 171 SER A CA 1
ATOM 1399 C C . SER A 1 171 ? -5.718 6.378 3.072 1.00 89.25 171 SER A C 1
ATOM 1401 O O . SER A 1 171 ? -6.532 5.763 3.752 1.00 89.25 171 SER A O 1
ATOM 1403 N N . ILE A 1 172 ? -4.908 5.775 2.190 1.00 93.94 172 ILE A N 1
ATOM 1404 C CA . ILE A 1 172 ? -4.877 4.319 1.994 1.00 93.94 172 ILE A CA 1
ATOM 1405 C C . ILE A 1 172 ? -4.408 3.629 3.283 1.00 93.94 172 ILE A C 1
ATOM 1407 O O . ILE A 1 172 ? -5.104 2.747 3.777 1.00 93.94 172 ILE A O 1
ATOM 1411 N N . GLU A 1 173 ? -3.284 4.073 3.861 1.00 90.81 173 GLU A N 1
ATOM 1412 C CA . GLU A 1 173 ? -2.732 3.511 5.106 1.00 90.81 173 GLU A CA 1
ATOM 1413 C C . GLU A 1 173 ? -3.718 3.610 6.266 1.00 90.81 173 GLU A C 1
ATOM 1415 O O . GLU A 1 173 ? -3.971 2.621 6.946 1.00 90.81 173 GLU A O 1
ATOM 1420 N N . ARG A 1 174 ? -4.304 4.795 6.487 1.00 85.69 174 ARG A N 1
ATOM 1421 C CA . ARG A 1 174 ? -5.280 4.996 7.568 1.00 85.69 174 ARG A CA 1
ATOM 1422 C C . ARG A 1 174 ? -6.511 4.120 7.392 1.00 85.69 174 ARG A C 1
ATOM 1424 O O . ARG A 1 174 ? -6.992 3.569 8.374 1.00 85.69 174 ARG A O 1
ATOM 1431 N N . SER A 1 175 ? -6.992 3.973 6.158 1.00 89.94 175 SER A N 1
ATOM 1432 C CA . SER A 1 175 ? -8.160 3.142 5.867 1.00 89.94 175 SER A CA 1
ATOM 1433 C C . SER A 1 175 ? -7.889 1.670 6.149 1.00 89.94 175 SER A C 1
ATOM 1435 O O . SER A 1 175 ? -8.669 1.037 6.855 1.00 89.94 175 SER A O 1
ATOM 1437 N N . GLY A 1 176 ? -6.787 1.116 5.638 1.00 90.44 176 GLY A N 1
ATOM 1438 C CA . GLY A 1 176 ? -6.468 -0.295 5.861 1.00 90.44 176 GLY A CA 1
ATOM 1439 C C . GLY A 1 176 ? -6.193 -0.604 7.325 1.00 90.44 176 GLY A C 1
ATOM 1440 O O . GLY A 1 176 ? -6.700 -1.588 7.864 1.00 90.44 176 GLY A O 1
ATOM 1441 N N . TYR A 1 177 ? -5.513 0.313 8.005 1.00 84.69 177 TYR A N 1
ATOM 1442 C CA . TYR A 1 177 ? -5.290 0.210 9.433 1.00 84.69 177 TYR A CA 1
ATOM 1443 C C . TYR A 1 177 ? -6.584 0.269 10.263 1.00 84.69 177 TYR A C 1
ATOM 1445 O O . TYR A 1 177 ? -6.801 -0.587 11.120 1.00 84.69 177 TYR A O 1
ATOM 1453 N N . PHE A 1 178 ? -7.470 1.236 9.992 1.00 84.25 178 PHE A N 1
ATOM 1454 C CA . PHE A 1 178 ? -8.776 1.319 10.651 1.00 84.25 178 PHE A CA 1
ATOM 1455 C C . PHE A 1 178 ? -9.578 0.032 10.447 1.00 84.25 178 PHE A C 1
ATOM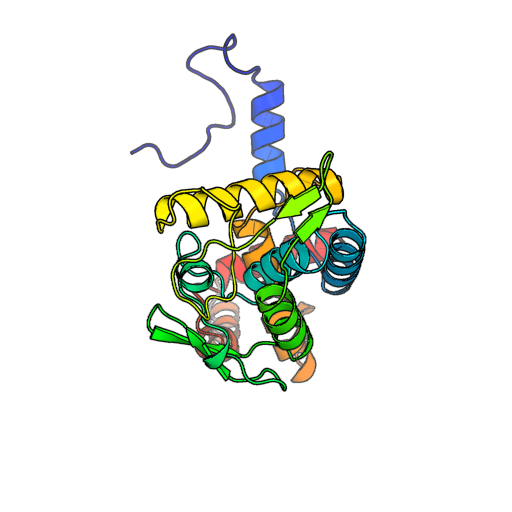 1457 O O . PHE A 1 178 ? -10.077 -0.529 11.419 1.00 84.25 178 PHE A O 1
ATOM 1464 N N . ASN A 1 179 ? -9.658 -0.463 9.205 1.00 87.69 179 ASN A N 1
ATOM 1465 C CA . ASN A 1 179 ? -10.371 -1.700 8.901 1.00 87.69 179 ASN A CA 1
ATOM 1466 C C . ASN A 1 179 ? -9.813 -2.865 9.719 1.00 87.69 179 ASN A C 1
ATOM 1468 O O . ASN A 1 179 ? -10.581 -3.638 10.279 1.00 87.69 179 ASN A O 1
ATOM 1472 N N . ARG A 1 180 ? -8.490 -2.999 9.814 1.00 84.38 180 ARG A N 1
ATOM 1473 C CA . ARG A 1 180 ? -7.886 -4.081 10.590 1.00 84.38 180 ARG A CA 1
ATOM 1474 C C . ARG A 1 180 ? -8.385 -4.087 12.038 1.00 84.38 180 ARG A C 1
ATOM 1476 O O . ARG A 1 180 ? -8.972 -5.081 12.448 1.00 84.38 180 ARG A O 1
ATOM 1483 N N . ILE A 1 181 ? -8.247 -2.968 12.749 1.00 79.00 181 ILE A N 1
ATOM 1484 C CA . ILE A 1 181 ? -8.700 -2.865 14.146 1.00 79.00 181 ILE A CA 1
ATOM 1485 C C . ILE A 1 181 ? -10.205 -3.067 14.254 1.00 79.00 181 ILE A C 1
ATOM 1487 O O . ILE A 1 181 ? -10.658 -3.846 15.082 1.00 79.00 181 ILE A O 1
ATOM 1491 N N . TYR A 1 182 ? -10.985 -2.382 13.414 1.00 80.31 182 TYR A N 1
ATOM 1492 C CA . TYR A 1 182 ? -12.444 -2.458 13.446 1.00 80.31 182 TYR A CA 1
ATOM 1493 C C . TYR A 1 182 ? -12.928 -3.911 13.373 1.00 80.31 182 TYR A C 1
ATOM 1495 O O . TYR A 1 182 ? -13.771 -4.329 14.160 1.00 80.31 182 TYR A O 1
ATOM 1503 N N . TYR A 1 183 ? -12.363 -4.700 12.458 1.00 80.88 183 TYR A N 1
ATOM 1504 C CA . TYR A 1 183 ? -12.761 -6.091 12.278 1.00 80.88 183 TYR A CA 1
ATOM 1505 C C . TYR A 1 183 ? -12.150 -7.057 13.305 1.00 80.88 183 TYR A C 1
ATOM 1507 O O . TYR A 1 183 ? -12.785 -8.068 13.583 1.00 80.88 183 TYR A O 1
ATOM 1515 N N . GLU A 1 184 ? -10.976 -6.766 13.875 1.00 79.81 184 GLU A N 1
ATOM 1516 C CA . GLU A 1 184 ? -10.434 -7.511 15.028 1.00 79.81 184 GLU A CA 1
ATOM 1517 C C . GLU A 1 184 ? -11.347 -7.333 16.255 1.00 79.81 184 GLU A C 1
ATOM 1519 O O . GLU A 1 184 ? -11.800 -8.314 16.837 1.00 79.81 184 GLU A O 1
ATOM 1524 N N . VAL A 1 185 ? -11.735 -6.093 16.567 1.00 74.94 185 VAL A N 1
ATOM 1525 C CA . VAL A 1 185 ? -12.660 -5.770 17.669 1.00 74.94 185 VAL A CA 1
ATOM 1526 C C . VAL A 1 185 ? -14.035 -6.420 17.463 1.00 74.94 185 VAL A C 1
ATOM 1528 O O . VAL A 1 185 ? -14.608 -6.977 18.400 1.00 74.94 185 VAL A O 1
ATOM 1531 N N . LEU A 1 186 ? -14.564 -6.399 16.232 1.00 77.38 186 LEU A N 1
ATOM 1532 C CA . LEU A 1 186 ? -15.818 -7.089 15.909 1.00 77.38 186 LEU A CA 1
ATOM 1533 C C . LEU A 1 186 ? -15.719 -8.613 16.061 1.00 77.38 186 LEU A C 1
ATOM 1535 O O . LEU A 1 186 ? -16.692 -9.235 16.488 1.00 77.38 186 LEU A O 1
ATOM 1539 N N . ALA A 1 187 ? -14.586 -9.222 15.695 1.00 81.00 187 ALA A N 1
ATOM 1540 C CA . ALA A 1 187 ? -14.382 -10.667 15.823 1.00 81.00 187 ALA A CA 1
ATOM 1541 C C . ALA A 1 187 ? -14.386 -11.119 17.291 1.00 81.00 187 ALA A C 1
ATOM 1543 O O . ALA A 1 187 ? -14.887 -12.201 17.594 1.00 81.00 187 ALA A O 1
ATOM 1544 N N . ASP A 1 188 ? -13.937 -10.250 18.195 1.00 78.50 188 ASP A N 1
ATOM 1545 C CA . ASP A 1 188 ? -13.977 -10.473 19.641 1.00 78.50 188 ASP A CA 1
ATOM 1546 C C . ASP A 1 188 ? -15.365 -10.190 20.259 1.00 78.50 188 ASP A C 1
ATOM 1548 O O . ASP A 1 188 ? -15.541 -10.239 21.478 1.00 78.50 188 ASP A O 1
ATOM 1552 N N . GLY A 1 189 ? -16.380 -9.919 19.427 1.00 72.62 189 GLY A N 1
ATOM 1553 C CA . GLY A 1 189 ? -17.773 -9.732 19.843 1.00 72.62 189 GLY A CA 1
ATOM 1554 C C . GLY A 1 189 ? -18.060 -8.378 20.493 1.00 72.62 189 GLY A C 1
ATOM 1555 O O . GLY A 1 189 ? -19.126 -8.198 21.088 1.00 72.62 189 GLY A O 1
ATOM 1556 N N . MET A 1 190 ? -17.134 -7.424 20.393 1.00 70.44 190 MET A N 1
ATOM 1557 C CA . MET A 1 190 ? -17.296 -6.096 20.975 1.00 70.44 190 MET A CA 1
ATOM 1558 C C . MET A 1 190 ? -18.091 -5.183 20.038 1.00 70.44 190 MET A C 1
ATOM 1560 O O . MET A 1 190 ? -17.814 -5.071 18.841 1.00 70.44 190 MET A O 1
ATOM 1564 N N . ASP A 1 191 ? -19.088 -4.493 20.594 1.00 65.06 191 ASP A N 1
ATOM 1565 C CA . ASP A 1 191 ? -19.885 -3.523 19.847 1.00 65.06 191 ASP A CA 1
ATOM 1566 C C . ASP A 1 191 ? -19.194 -2.161 19.841 1.00 65.06 191 ASP A C 1
ATOM 1568 O O . ASP A 1 191 ? -19.366 -1.333 20.734 1.00 65.06 191 ASP A O 1
ATOM 1572 N N . ILE A 1 192 ? -18.437 -1.915 18.779 1.00 62.94 192 ILE A N 1
ATOM 1573 C CA . ILE A 1 192 ? -17.684 -0.676 18.590 1.00 62.94 192 ILE A CA 1
ATOM 1574 C C . ILE A 1 192 ? -18.583 0.572 18.468 1.00 62.94 192 ILE A C 1
ATOM 1576 O O . ILE A 1 192 ? -18.102 1.695 18.592 1.00 62.94 192 ILE A O 1
ATOM 1580 N N . ARG A 1 193 ? -19.901 0.405 18.258 1.00 57.31 193 ARG A N 1
ATOM 1581 C CA . ARG A 1 193 ? -20.882 1.508 18.256 1.00 57.31 193 ARG A CA 1
ATOM 1582 C C . ARG A 1 193 ? -21.264 1.960 19.660 1.00 57.31 193 ARG A C 1
ATOM 1584 O O . ARG A 1 193 ? -21.829 3.040 19.799 1.00 57.31 193 ARG A O 1
ATOM 1591 N N . LYS A 1 194 ? -20.972 1.141 20.672 1.00 56.53 194 LYS A N 1
ATOM 1592 C CA . LYS A 1 194 ? -21.188 1.450 22.089 1.00 56.53 194 LYS A CA 1
ATOM 1593 C C . LYS A 1 194 ? -19.965 2.054 22.765 1.00 56.53 194 LYS A C 1
ATOM 1595 O O . LYS A 1 194 ? -20.066 2.368 23.942 1.00 56.53 194 LYS A O 1
ATOM 1600 N N . LEU A 1 195 ? -18.863 2.223 22.028 1.00 55.41 195 LEU A N 1
ATOM 1601 C CA . LEU A 1 195 ? -17.674 2.914 22.509 1.00 55.41 195 LEU A CA 1
ATOM 1602 C C . LEU A 1 195 ? -18.053 4.288 23.061 1.00 55.41 195 LEU A C 1
ATOM 1604 O O . LEU A 1 195 ? -18.393 5.190 22.283 1.00 55.41 195 LEU A O 1
ATOM 1608 N N . ASP A 1 196 ? -17.939 4.468 24.376 1.00 52.22 196 ASP A N 1
ATOM 1609 C CA . ASP A 1 196 ? -17.972 5.805 24.941 1.00 52.22 196 ASP A CA 1
ATOM 1610 C C . ASP A 1 196 ? -16.619 6.467 24.676 1.00 52.22 196 ASP A C 1
ATOM 1612 O O . ASP A 1 196 ? -15.622 6.283 25.375 1.00 52.22 196 ASP A O 1
ATOM 1616 N N . MET A 1 197 ? -16.566 7.236 23.590 1.00 56.50 197 MET A N 1
ATOM 1617 C CA . MET A 1 197 ? -15.363 7.975 23.198 1.00 56.50 197 MET A CA 1
ATOM 1618 C C . MET A 1 197 ? -15.247 9.311 23.953 1.00 56.50 197 MET A C 1
ATOM 1620 O O . MET A 1 197 ? -14.531 10.221 23.520 1.00 56.50 197 MET A O 1
ATOM 1624 N N . GLY A 1 198 ? -15.960 9.425 25.079 1.00 53.59 198 GLY A N 1
ATOM 1625 C CA . GLY A 1 198 ? -15.893 10.514 26.034 1.00 53.59 198 GLY A CA 1
ATOM 1626 C C . GLY A 1 198 ? -14.500 10.700 26.638 1.00 53.59 198 GLY A C 1
ATOM 1627 O O . GLY A 1 198 ? -13.679 9.789 26.754 1.00 53.59 198 GLY A O 1
ATOM 1628 N N . THR A 1 199 ? -14.210 11.942 27.023 1.00 55.41 199 THR A N 1
ATOM 1629 C CA . THR A 1 199 ? -12.975 12.312 27.734 1.00 55.41 199 THR A CA 1
ATOM 1630 C C . THR A 1 199 ? -13.114 12.200 29.254 1.00 55.41 199 THR A C 1
ATOM 1632 O O . THR A 1 199 ? -12.245 12.674 29.987 1.00 55.41 199 THR A O 1
ATOM 1635 N N . ASP A 1 200 ? -14.230 11.660 29.738 1.00 64.00 200 ASP A N 1
ATOM 1636 C CA . ASP A 1 200 ? -14.472 11.437 31.156 1.00 64.00 200 ASP A CA 1
ATOM 1637 C C . ASP A 1 200 ? -13.746 10.176 31.660 1.00 64.00 200 ASP A C 1
ATOM 1639 O O . ASP A 1 200 ? -13.056 9.474 30.920 1.00 64.00 200 ASP A O 1
ATOM 1643 N N . LYS A 1 201 ? -13.812 9.920 32.971 1.00 62.84 201 LYS A N 1
ATOM 1644 C CA . LYS A 1 201 ? -13.061 8.812 33.584 1.00 62.84 201 LYS A CA 1
ATOM 1645 C C . LYS A 1 201 ? -13.479 7.439 33.051 1.00 62.84 201 LYS A C 1
ATOM 1647 O O . LYS A 1 201 ? -12.631 6.548 33.024 1.00 62.84 201 LYS A O 1
ATOM 1652 N N . GLU A 1 202 ? -14.744 7.265 32.677 1.00 62.66 202 GLU A N 1
ATOM 1653 C CA . GLU A 1 202 ? -15.255 5.999 32.146 1.00 62.66 202 GLU A CA 1
ATOM 1654 C C . GLU A 1 202 ? -14.816 5.808 30.694 1.00 62.66 202 GLU A C 1
ATOM 1656 O O . GLU A 1 202 ? -14.172 4.796 30.412 1.00 62.66 202 GLU A O 1
ATOM 1661 N N . GLY A 1 203 ? -14.975 6.820 29.834 1.00 60.84 203 GLY A N 1
ATOM 1662 C CA . GLY A 1 203 ? -14.475 6.788 28.460 1.00 60.84 203 GLY A CA 1
ATOM 1663 C C . GLY A 1 203 ? -12.955 6.619 28.381 1.00 60.84 203 GLY A C 1
ATOM 1664 O O . GLY A 1 203 ? -12.446 5.850 27.570 1.00 60.84 203 GLY A O 1
ATOM 1665 N N . VAL A 1 204 ? -12.171 7.234 29.278 1.00 63.50 204 VAL A N 1
ATOM 1666 C CA . VAL A 1 204 ? -10.710 6.998 29.349 1.00 63.50 204 VAL A CA 1
ATOM 1667 C C . VAL A 1 204 ? -10.381 5.546 29.712 1.00 63.50 204 VAL A C 1
ATOM 1669 O O . VAL A 1 204 ? -9.440 4.978 29.156 1.00 63.50 204 VAL A O 1
ATOM 1672 N N . LYS A 1 205 ? -11.133 4.931 30.630 1.00 64.94 205 LYS A N 1
ATOM 1673 C CA . LYS A 1 205 ? -10.902 3.545 31.056 1.00 64.94 205 LYS A CA 1
ATOM 1674 C C . LYS A 1 205 ? -11.289 2.547 29.963 1.00 64.94 205 LYS A C 1
ATOM 1676 O O . LYS A 1 205 ? -10.558 1.581 29.760 1.00 64.94 205 LYS A O 1
ATOM 1681 N N . GLU A 1 206 ? -12.376 2.808 29.241 1.00 64.56 206 GLU A N 1
ATOM 1682 C CA . GLU A 1 206 ? -12.776 2.021 28.072 1.00 64.56 206 GLU A CA 1
ATOM 1683 C C . GLU A 1 206 ? -11.753 2.170 26.935 1.00 64.56 206 GLU A C 1
ATOM 1685 O O . GLU A 1 206 ? -11.252 1.182 26.412 1.00 64.56 206 GLU A O 1
ATOM 1690 N N . ASN A 1 207 ? -11.308 3.393 26.626 1.00 63.94 207 ASN A N 1
ATOM 1691 C CA . ASN A 1 207 ? -10.264 3.644 25.625 1.00 63.94 207 ASN A CA 1
ATOM 1692 C C . ASN A 1 207 ? -8.965 2.867 25.912 1.00 63.94 207 ASN A C 1
ATOM 1694 O O . ASN A 1 207 ? -8.314 2.382 24.985 1.00 63.94 207 ASN A O 1
ATOM 1698 N N . LEU A 1 208 ? -8.591 2.726 27.189 1.00 65.75 208 LEU A N 1
ATOM 1699 C CA . LEU A 1 208 ? -7.433 1.930 27.603 1.00 65.75 208 LEU A CA 1
ATOM 1700 C C . LEU A 1 208 ? -7.627 0.427 27.362 1.00 65.75 208 LEU A C 1
ATOM 1702 O O . LEU A 1 208 ? -6.645 -0.241 27.045 1.00 65.75 208 LEU A O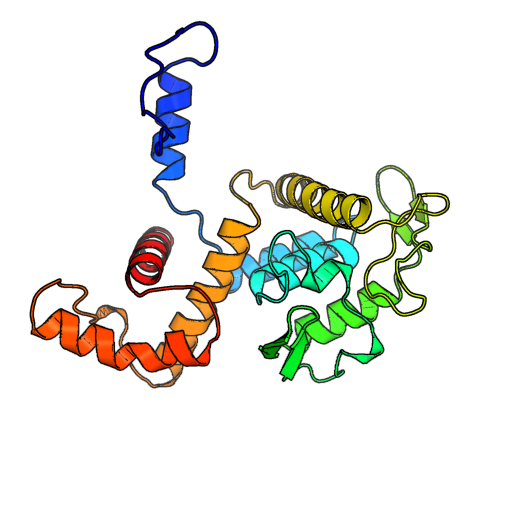 1
ATOM 1706 N N . SER A 1 209 ? -8.851 -0.114 27.451 1.00 66.31 209 SER A N 1
ATOM 1707 C CA . SER A 1 209 ? -9.082 -1.542 27.173 1.00 66.31 209 SER A CA 1
ATOM 1708 C C . SER A 1 209 ? -8.893 -1.910 25.702 1.00 66.31 209 SER A C 1
ATOM 1710 O O . SER A 1 209 ? -8.570 -3.057 25.410 1.00 66.31 209 SER A O 1
ATOM 1712 N N . TYR A 1 210 ? -9.001 -0.940 24.787 1.00 65.50 210 TYR A N 1
ATOM 1713 C CA . TYR A 1 210 ? -8.688 -1.140 23.367 1.00 65.50 210 TYR A CA 1
ATOM 1714 C C . TYR A 1 210 ? -7.207 -0.913 23.032 1.00 65.50 210 TYR A C 1
ATOM 1716 O O . TYR A 1 210 ? -6.786 -1.187 21.909 1.00 65.50 210 TYR A O 1
ATOM 1724 N N . GLY A 1 211 ? -6.402 -0.435 23.993 1.00 64.44 211 GLY A N 1
ATOM 1725 C CA . GLY A 1 211 ? -4.974 -0.153 23.820 1.00 64.44 211 GLY A CA 1
ATOM 1726 C C . GLY A 1 211 ? -4.190 -1.334 23.243 1.00 64.44 211 GLY A C 1
ATOM 1727 O O . GLY A 1 211 ? -3.342 -1.136 22.375 1.00 64.44 211 GLY A O 1
ATOM 1728 N N . SER A 1 212 ? -4.552 -2.561 23.628 1.00 69.06 212 SER A N 1
ATOM 1729 C CA . SER A 1 212 ? -3.938 -3.796 23.131 1.00 69.06 212 SER A CA 1
ATOM 1730 C C . SER A 1 212 ? -4.084 -3.985 21.616 1.00 69.06 212 SER A C 1
ATOM 1732 O O . SER A 1 212 ? -3.138 -4.455 20.986 1.00 69.06 212 SER A O 1
ATOM 1734 N N . TYR A 1 213 ? -5.199 -3.579 20.995 1.00 68.00 213 TYR A N 1
ATOM 1735 C CA . TYR A 1 213 ? -5.375 -3.646 19.534 1.00 68.00 213 TYR A CA 1
ATOM 1736 C C . TYR A 1 213 ? -4.453 -2.659 18.812 1.00 68.00 213 TYR A C 1
ATOM 1738 O O . TYR A 1 213 ? -3.876 -2.968 17.770 1.00 68.00 213 TYR A O 1
ATOM 1746 N N . PHE A 1 214 ? -4.245 -1.472 19.387 1.00 68.00 214 PHE A N 1
ATOM 1747 C CA . PHE A 1 214 ? -3.328 -0.482 18.822 1.00 68.00 214 PHE A CA 1
ATOM 1748 C C . PHE A 1 214 ? -1.864 -0.902 19.004 1.00 68.00 214 PHE A C 1
ATOM 1750 O O . PHE A 1 214 ? -1.089 -0.845 18.049 1.00 68.00 214 PHE A O 1
ATOM 1757 N N . GLU A 1 215 ? -1.489 -1.383 20.189 1.00 67.06 215 GLU A N 1
ATOM 1758 C CA . GLU A 1 215 ? -0.126 -1.827 20.502 1.00 67.06 215 GLU A CA 1
ATOM 1759 C C . GLU A 1 215 ? 0.277 -3.066 19.694 1.00 67.06 215 GLU A C 1
ATOM 1761 O O . GLU A 1 215 ? 1.330 -3.067 19.054 1.00 67.06 215 GLU A O 1
ATOM 1766 N N . SER A 1 216 ? -0.585 -4.087 19.642 1.00 60.91 216 SER A N 1
ATOM 1767 C CA . SER A 1 216 ? -0.324 -5.334 18.904 1.00 60.91 216 SER A CA 1
ATOM 1768 C C . SER A 1 216 ? -0.259 -5.138 17.390 1.00 60.91 216 SER A C 1
ATOM 1770 O O . SER A 1 216 ? 0.441 -5.872 16.693 1.00 60.91 216 SER A O 1
ATOM 1772 N N . SER A 1 217 ? -0.936 -4.116 16.864 1.00 60.31 217 SER A N 1
ATOM 1773 C CA . SER A 1 217 ? -0.877 -3.809 15.440 1.00 60.31 217 SER A CA 1
ATOM 1774 C C . SER A 1 217 ? 0.517 -3.330 14.996 1.00 60.31 217 SER A C 1
ATOM 1776 O O . SER A 1 217 ? 0.893 -3.528 13.839 1.00 60.31 217 SER A O 1
ATOM 1778 N N . GLY A 1 218 ? 1.292 -2.700 15.892 1.00 58.84 218 GLY A N 1
ATOM 1779 C CA . GLY A 1 218 ? 2.622 -2.157 15.603 1.00 58.84 218 GLY A CA 1
ATOM 1780 C C . GLY A 1 218 ? 2.635 -0.831 14.828 1.00 58.84 218 GLY A C 1
ATOM 1781 O O . GLY A 1 218 ? 3.689 -0.432 14.323 1.00 58.84 218 GLY A O 1
ATOM 1782 N N . TRP A 1 219 ? 1.501 -0.134 14.699 1.00 64.00 219 TRP A N 1
ATOM 1783 C CA . TRP A 1 219 ? 1.385 1.114 13.930 1.00 64.00 219 TRP A CA 1
ATOM 1784 C C . TRP A 1 219 ? 1.337 2.371 14.804 1.00 64.00 219 TRP A C 1
ATOM 1786 O O . TRP A 1 219 ? 0.893 2.356 15.945 1.00 64.00 219 TRP A O 1
ATOM 1796 N N . ASN A 1 220 ? 1.720 3.517 14.228 1.00 62.38 220 ASN A N 1
ATOM 1797 C CA . ASN A 1 220 ? 1.614 4.825 14.884 1.00 62.38 220 ASN A CA 1
ATOM 1798 C C . ASN A 1 220 ? 0.191 5.410 14.766 1.00 62.38 220 ASN A C 1
ATOM 1800 O O . ASN A 1 220 ? -0.033 6.438 14.104 1.00 62.38 220 ASN A O 1
ATOM 1804 N N . MET A 1 221 ? -0.776 4.758 15.405 1.00 62.69 221 MET A N 1
ATOM 1805 C CA . MET A 1 221 ? -2.146 5.244 15.538 1.00 62.69 221 MET A CA 1
ATOM 1806 C C . MET A 1 221 ? -2.558 5.260 17.009 1.00 62.69 221 MET A C 1
ATOM 1808 O O . MET A 1 221 ? -2.344 4.298 17.731 1.00 62.69 221 MET A O 1
ATOM 1812 N N . ASP A 1 222 ? -3.134 6.383 17.437 1.00 64.50 222 ASP A N 1
ATOM 1813 C CA . ASP A 1 222 ? -3.761 6.532 18.745 1.00 64.50 222 ASP A CA 1
ATOM 1814 C C . ASP A 1 222 ? -5.288 6.541 18.585 1.00 64.50 222 ASP A C 1
ATOM 1816 O O . ASP A 1 222 ? -5.818 6.755 17.488 1.00 64.50 222 ASP A O 1
ATOM 1820 N N . MET A 1 223 ? -6.000 6.362 19.696 1.00 66.56 223 MET A N 1
ATOM 1821 C CA . MET A 1 223 ? -7.466 6.335 19.730 1.00 66.56 223 MET A CA 1
ATOM 1822 C C . MET A 1 223 ? -8.100 7.567 19.056 1.00 66.56 223 MET A C 1
ATOM 1824 O O . MET A 1 223 ? -9.127 7.467 18.396 1.00 66.56 223 MET A O 1
ATOM 1828 N N . ARG A 1 224 ? -7.449 8.740 19.106 1.00 66.62 224 ARG A N 1
ATOM 1829 C CA . ARG A 1 224 ? -7.927 9.962 18.430 1.00 66.62 224 ARG A CA 1
ATOM 1830 C C . ARG A 1 224 ? -7.972 9.840 16.911 1.00 66.62 224 ARG A C 1
ATOM 1832 O O . ARG A 1 224 ? -8.904 10.349 16.292 1.00 66.62 224 ARG A O 1
ATOM 1839 N N . LYS A 1 225 ? -6.958 9.230 16.295 1.00 70.31 225 LYS A N 1
ATOM 1840 C CA . LYS A 1 225 ? -6.963 8.960 14.849 1.00 70.31 225 LYS A CA 1
ATOM 1841 C C . LYS A 1 225 ? -8.004 7.888 14.508 1.00 70.31 225 LYS A C 1
ATOM 1843 O O . LYS A 1 225 ? -8.686 8.040 13.502 1.00 70.31 225 LYS A O 1
ATOM 1848 N N . PHE A 1 226 ? -8.176 6.882 15.371 1.00 70.75 226 PHE A N 1
ATOM 1849 C CA . PHE A 1 226 ? -9.221 5.864 15.224 1.00 70.75 226 PHE A CA 1
ATOM 1850 C C . PHE A 1 226 ? -10.626 6.469 15.210 1.00 70.75 226 PHE A C 1
ATOM 1852 O O . PHE A 1 226 ? -11.370 6.239 14.263 1.00 70.75 226 PHE A O 1
ATOM 1859 N N . ILE A 1 227 ? -10.942 7.321 16.191 1.00 68.06 227 ILE A N 1
ATOM 1860 C CA . ILE A 1 227 ? -12.214 8.051 16.296 1.00 68.06 227 ILE A CA 1
ATOM 1861 C C . ILE A 1 227 ? -12.549 8.792 14.999 1.00 68.06 227 ILE A C 1
ATOM 1863 O O . ILE A 1 227 ? -13.675 8.727 14.514 1.00 68.06 227 ILE A O 1
ATOM 1867 N N . ARG A 1 228 ? -11.573 9.508 14.429 1.00 68.69 228 ARG A N 1
ATOM 1868 C CA . ARG A 1 228 ? -11.787 10.296 13.205 1.00 68.69 228 ARG A CA 1
ATOM 1869 C C . ARG A 1 228 ? -12.110 9.411 12.007 1.00 68.69 228 ARG A C 1
ATOM 1871 O O . ARG A 1 228 ? -13.081 9.677 11.308 1.00 68.69 228 ARG A O 1
ATOM 1878 N N . SER A 1 229 ? -11.352 8.331 11.823 1.00 70.31 229 SER A N 1
ATOM 1879 C CA . SER A 1 229 ? -11.620 7.374 10.749 1.00 70.31 229 SER A CA 1
ATOM 1880 C C . SER A 1 229 ? -12.941 6.624 10.963 1.00 70.31 229 SER A C 1
ATOM 1882 O O . SER A 1 229 ? -13.634 6.344 9.990 1.00 70.31 229 SER A O 1
ATOM 1884 N N . TYR A 1 230 ? -13.341 6.383 12.218 1.00 71.69 230 TYR A N 1
ATOM 1885 C CA . TYR A 1 230 ? -14.645 5.811 12.557 1.00 71.69 230 TYR A CA 1
ATOM 1886 C C . TYR A 1 230 ? -15.808 6.731 12.172 1.00 71.69 230 TYR A C 1
ATOM 1888 O O . TYR A 1 230 ? -16.771 6.274 11.567 1.00 71.69 230 TYR A O 1
ATOM 1896 N N . GLN A 1 231 ? -15.708 8.032 12.456 1.00 67.56 231 GLN A N 1
ATOM 1897 C CA . GLN A 1 231 ? -16.719 9.012 12.038 1.00 67.56 231 GLN A CA 1
ATOM 1898 C C . GLN A 1 231 ? -16.873 9.036 10.512 1.00 67.56 231 GLN A C 1
ATOM 1900 O O . GLN A 1 231 ? -17.982 8.925 10.007 1.00 67.56 231 GLN A O 1
ATOM 1905 N N . SER A 1 232 ? -15.762 9.062 9.771 1.00 68.88 232 SER A N 1
ATOM 1906 C CA . SER A 1 232 ? -15.809 9.003 8.304 1.00 68.88 232 SER A CA 1
ATOM 1907 C C . SER A 1 232 ? -16.307 7.668 7.746 1.00 68.88 232 SER A C 1
ATOM 1909 O O . SER A 1 232 ? -16.815 7.637 6.628 1.00 68.88 232 SER A O 1
ATOM 1911 N N . TYR A 1 233 ? -16.160 6.568 8.488 1.00 70.31 233 TYR A N 1
ATOM 1912 C CA . TYR A 1 233 ? -16.804 5.298 8.159 1.00 70.31 233 TYR A CA 1
ATOM 1913 C C . TYR A 1 233 ? -18.325 5.380 8.334 1.00 70.31 233 TYR A C 1
ATOM 1915 O O . TYR A 1 233 ? -19.046 4.966 7.431 1.00 70.31 233 TYR A O 1
ATOM 1923 N N . LEU A 1 234 ? -18.806 5.948 9.448 1.00 68.69 234 LEU A N 1
ATOM 1924 C CA . LEU A 1 234 ? -20.239 6.128 9.708 1.00 68.69 234 LEU A CA 1
ATOM 1925 C C . LEU A 1 234 ? -20.925 7.005 8.651 1.00 68.69 234 LEU A C 1
ATOM 1927 O O . LEU A 1 234 ? -22.059 6.724 8.297 1.00 68.69 234 LEU A O 1
ATOM 1931 N N . ASP A 1 235 ? -20.235 8.010 8.109 1.00 65.38 235 ASP A N 1
ATOM 1932 C CA . ASP A 1 235 ? -20.771 8.871 7.042 1.00 65.38 235 ASP A CA 1
ATOM 1933 C C . ASP A 1 235 ? -20.917 8.154 5.678 1.00 65.38 235 ASP A C 1
ATOM 1935 O O . ASP A 1 235 ? -21.528 8.695 4.755 1.00 65.38 235 ASP A O 1
ATOM 1939 N N . GLN A 1 236 ? -20.312 6.969 5.509 1.00 64.88 236 GLN A N 1
ATOM 1940 C CA . GLN A 1 236 ? -20.337 6.195 4.258 1.00 64.88 236 GLN A CA 1
ATOM 1941 C C . GLN A 1 236 ? -21.327 5.021 4.259 1.00 64.88 236 GLN A C 1
ATOM 1943 O O . GLN A 1 236 ? -21.531 4.429 3.194 1.00 64.88 236 GLN A O 1
ATOM 1948 N N . ILE A 1 237 ? -21.897 4.665 5.413 1.00 60.16 237 ILE A N 1
ATOM 1949 C CA . ILE A 1 237 ? -22.890 3.587 5.581 1.00 60.16 237 ILE A CA 1
ATOM 1950 C C . ILE A 1 237 ? -24.290 4.152 5.814 1.00 60.16 237 ILE A C 1
ATOM 1952 O O . ILE A 1 237 ? -25.251 3.427 5.477 1.00 60.16 237 ILE A O 1
#

pLDDT: mean 81.0, std 16.57, range [24.73, 98.31]

Secondary structure (DSSP, 8-state):
---S--SS-SS-TTTS-HHHHHHHHHHTTS-----HHHHHHHHHHHHTSTTTHHHHHHHHHHHTT---GGGHHHHH-BGGG--TT-EEEE-TTS-EEEE-HHHHHHHHHHHH--EEESSSEEEEEE-SSTTBS--EETT----HHHHHHHHHHHHHHHHHHHT-TT--HHHHHHHHHHHHHHHHHHHTT--GGG----SSHHHHHHHHHTHHHHHHHTSS--HHHHHHHHHHHHTT-

Radius of gyration: 19.85 Å; chains: 1; bounding box: 42×55×58 Å